Protein AF-A0A9J7X5D0-F1 (afdb_monomer_lite)

InterPro domains:
  IPR007484 Peptidase M28 [PF04389] (1-154)
  IPR045175 Peptidase M28 family [PTHR12147] (1-232)
  IPR048024 Endoplasmic reticulum metallopeptidase 1-like, M28 peptidase domain [cd03875] (1-188)

Organism: NCBI:txid630221

Structure (mmCIF, N/CA/C/O backbone):
data_AF-A0A9J7X5D0-F1
#
_entry.id   AF-A0A9J7X5D0-F1
#
loop_
_atom_site.group_PDB
_atom_site.id
_atom_site.type_symbol
_atom_site.label_atom_id
_atom_site.label_alt_id
_atom_site.label_comp_id
_atom_site.label_asym_id
_atom_site.label_entity_id
_atom_site.label_seq_id
_atom_site.pdbx_PDB_ins_code
_atom_site.Cartn_x
_atom_site.Cartn_y
_atom_site.Cartn_z
_atom_site.occupancy
_atom_site.B_iso_or_equiv
_atom_site.auth_seq_id
_atom_site.auth_comp_id
_atom_site.auth_asym_id
_atom_site.auth_atom_id
_atom_site.pdbx_PDB_model_num
ATOM 1 N N . MET A 1 1 ? -12.320 4.611 4.821 1.00 87.00 1 MET A N 1
ATOM 2 C CA . MET A 1 1 ? -11.978 4.018 6.141 1.00 87.00 1 MET A CA 1
ATOM 3 C C . MET A 1 1 ? -13.181 3.828 7.055 1.00 87.00 1 MET A C 1
ATOM 5 O O . MET A 1 1 ? -13.416 2.688 7.422 1.00 87.00 1 MET A O 1
ATOM 9 N N . LEU A 1 2 ? -13.958 4.863 7.408 1.00 93.12 2 LEU A N 1
ATOM 10 C CA . LEU A 1 2 ? -15.136 4.687 8.284 1.00 93.12 2 LEU A CA 1
ATOM 11 C C . LEU A 1 2 ? -16.174 3.709 7.711 1.00 93.12 2 LEU A C 1
ATOM 13 O O . LEU A 1 2 ? -16.632 2.825 8.424 1.00 93.12 2 LEU A O 1
ATOM 17 N N . GLU A 1 3 ? -16.468 3.804 6.415 1.00 94.44 3 GLU A N 1
ATOM 18 C CA . GLU A 1 3 ? -17.391 2.872 5.751 1.00 94.44 3 GLU A CA 1
ATOM 19 C C . GLU A 1 3 ? -16.859 1.430 5.731 1.00 94.44 3 GLU A C 1
ATOM 21 O O . GLU A 1 3 ? -17.588 0.467 5.948 1.00 94.44 3 GLU A O 1
ATOM 26 N N . VAL A 1 4 ? -15.546 1.273 5.553 1.00 95.12 4 VAL A N 1
ATOM 27 C CA . VAL A 1 4 ? -14.878 -0.035 5.594 1.00 95.12 4 VAL A CA 1
ATOM 28 C C . VAL A 1 4 ? -14.932 -0.628 7.005 1.00 95.12 4 VAL A C 1
ATOM 30 O O . VAL A 1 4 ? -15.229 -1.809 7.155 1.00 95.12 4 VAL A O 1
ATOM 33 N N . LEU A 1 5 ? -14.698 0.185 8.043 1.00 95.06 5 LEU A N 1
ATOM 34 C CA . LEU A 1 5 ? -14.877 -0.210 9.444 1.00 95.06 5 LEU A CA 1
ATOM 35 C C . LEU A 1 5 ? -16.317 -0.680 9.684 1.00 95.06 5 LEU A C 1
ATOM 37 O O . LEU A 1 5 ? -16.511 -1.761 10.233 1.00 95.06 5 LEU A O 1
ATOM 41 N N . HIS A 1 6 ? -17.306 0.110 9.257 1.00 95.75 6 HIS A N 1
ATOM 42 C CA . HIS A 1 6 ? -18.723 -0.223 9.390 1.00 95.75 6 HIS A CA 1
ATOM 43 C C . HIS A 1 6 ? -19.055 -1.555 8.703 1.00 95.75 6 HIS A C 1
ATOM 45 O O . HIS A 1 6 ? -19.627 -2.453 9.320 1.00 95.75 6 HIS A O 1
ATOM 51 N N . SER A 1 7 ? -18.614 -1.719 7.456 1.00 95.44 7 SER A N 1
ATOM 52 C CA . SER A 1 7 ? -18.811 -2.937 6.668 1.00 95.44 7 SER A CA 1
ATOM 53 C C . SER A 1 7 ? -18.175 -4.169 7.319 1.00 95.44 7 SER A C 1
ATOM 55 O O . SER A 1 7 ? -18.811 -5.218 7.393 1.00 95.44 7 SER A O 1
ATOM 57 N N . LEU A 1 8 ? -16.941 -4.060 7.827 1.00 94.06 8 LEU A N 1
ATOM 58 C CA . LEU A 1 8 ? -16.252 -5.175 8.490 1.00 94.06 8 LEU A CA 1
ATOM 59 C C . LEU A 1 8 ? -16.851 -5.511 9.860 1.00 94.06 8 LEU A C 1
ATOM 61 O O . LEU A 1 8 ? -16.919 -6.686 10.215 1.00 94.06 8 LEU A O 1
ATOM 65 N N . ALA A 1 9 ? -17.308 -4.509 10.614 1.00 93.62 9 ALA A N 1
ATOM 66 C CA . ALA A 1 9 ? -17.959 -4.709 11.907 1.00 93.62 9 ALA A CA 1
ATOM 67 C C . ALA A 1 9 ? -19.313 -5.430 11.783 1.00 93.62 9 ALA A C 1
ATOM 69 O O . ALA A 1 9 ? -19.709 -6.143 12.701 1.00 93.62 9 ALA A O 1
ATOM 70 N N . ASN A 1 10 ? -19.992 -5.280 10.641 1.00 95.06 10 ASN A N 1
ATOM 71 C CA . ASN A 1 10 ? -21.275 -5.922 10.344 1.00 95.06 10 ASN A CA 1
ATOM 72 C C . ASN A 1 10 ? -21.144 -7.270 9.614 1.00 95.06 10 ASN A C 1
ATOM 74 O O . ASN A 1 10 ? -22.145 -7.829 9.160 1.00 95.06 10 ASN A O 1
ATOM 78 N N . LEU A 1 11 ? -19.933 -7.820 9.480 1.00 92.25 11 LEU A N 1
ATOM 79 C CA . LEU A 1 11 ? -19.757 -9.147 8.895 1.00 92.25 11 LEU A CA 1
ATOM 80 C C . LEU A 1 11 ? -20.354 -10.230 9.800 1.00 92.25 11 LEU A C 1
ATOM 82 O O . LEU A 1 11 ? -20.079 -10.301 10.994 1.00 92.25 11 LEU A O 1
ATOM 86 N N . SER A 1 12 ? -21.103 -11.151 9.195 1.00 90.62 12 SER A N 1
ATOM 87 C CA . SER A 1 12 ? -21.620 -12.341 9.880 1.00 90.62 12 SER A CA 1
ATOM 88 C C . SER A 1 12 ? -20.523 -13.347 10.243 1.00 90.62 12 SER A C 1
ATOM 90 O O . SER A 1 12 ? -20.699 -14.175 11.135 1.00 90.62 12 SER A O 1
ATOM 92 N N . THR A 1 13 ? -19.401 -13.313 9.522 1.00 90.00 13 THR A N 1
ATOM 93 C CA . THR A 1 13 ? -18.282 -14.242 9.701 1.00 90.00 13 THR A CA 1
ATOM 94 C C . THR A 1 13 ? -17.235 -13.622 10.625 1.00 90.00 13 THR A C 1
ATOM 96 O O . THR A 1 13 ? -16.780 -12.512 10.342 1.00 90.00 13 THR A O 1
ATOM 99 N N . PRO A 1 14 ? -16.796 -14.322 11.687 1.00 90.06 14 PRO A N 1
ATOM 100 C CA . PRO A 1 14 ? -15.755 -13.809 12.568 1.00 90.06 14 PRO A CA 1
ATOM 101 C C . PRO A 1 14 ? -14.418 -13.691 11.827 1.00 90.06 14 PRO A C 1
ATOM 103 O O . PRO A 1 14 ? -14.021 -14.598 11.092 1.00 90.06 14 PRO A O 1
ATOM 106 N N . LEU A 1 15 ? -13.712 -12.582 12.052 1.00 92.38 15 LEU A N 1
ATOM 107 C CA . LEU A 1 15 ? -12.370 -12.367 11.514 1.00 92.38 15 LEU A CA 1
ATOM 108 C C . LEU A 1 15 ? -11.360 -13.268 12.241 1.00 92.38 15 LEU A C 1
ATOM 110 O O . LEU A 1 15 ? -11.392 -13.359 13.471 1.00 92.38 15 LEU A O 1
ATOM 114 N N . LYS A 1 16 ? -10.439 -13.908 11.506 1.00 93.56 16 LYS A N 1
ATOM 115 C CA . LYS A 1 16 ? -9.345 -14.687 12.124 1.00 93.56 16 LYS A CA 1
ATOM 116 C C . LYS A 1 16 ? -8.301 -13.782 12.786 1.00 93.56 16 LYS A C 1
ATOM 118 O O . LYS A 1 16 ? -7.684 -14.152 13.785 1.00 93.56 16 LYS A O 1
ATOM 123 N N . HIS A 1 17 ? -8.093 -12.597 12.221 1.00 93.19 17 HIS A N 1
ATOM 124 C CA . HIS A 1 17 ? -7.142 -11.599 12.692 1.00 93.19 17 HIS A CA 1
ATOM 125 C C . HIS A 1 17 ? -7.847 -10.260 12.953 1.00 93.19 17 HIS A C 1
ATOM 127 O O . HIS A 1 17 ? -8.862 -9.941 12.338 1.00 93.19 17 HIS A O 1
ATOM 133 N N . GLY A 1 18 ? -7.332 -9.488 13.905 1.00 92.69 18 GLY A N 1
ATOM 134 C CA . GLY A 1 18 ? -7.843 -8.172 14.264 1.00 92.69 18 GLY A CA 1
ATOM 135 C C . GLY A 1 18 ? -7.337 -7.067 13.337 1.00 92.69 18 GLY A C 1
ATOM 136 O O . GLY A 1 18 ? -6.264 -7.165 12.739 1.00 92.69 18 GLY A O 1
ATOM 137 N N . ILE A 1 19 ? -8.109 -5.983 13.270 1.00 94.50 19 ILE A N 1
ATOM 138 C CA . ILE A 1 19 ? -7.783 -4.766 12.520 1.00 94.50 19 ILE A CA 1
ATOM 139 C C . ILE A 1 19 ? -7.811 -3.592 13.488 1.00 94.50 19 ILE A C 1
ATOM 141 O O . ILE A 1 19 ? -8.755 -3.434 14.259 1.00 94.50 19 ILE A O 1
ATOM 145 N N . ILE A 1 20 ? -6.786 -2.75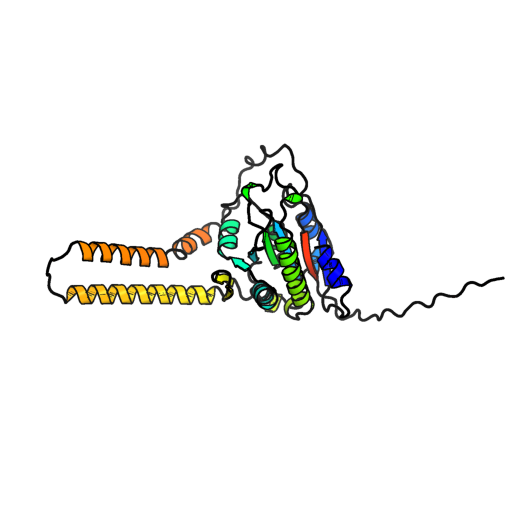6 13.421 1.00 94.62 20 ILE A N 1
ATOM 146 C CA . ILE A 1 20 ? -6.711 -1.459 14.075 1.00 94.62 20 ILE A CA 1
ATOM 147 C C . ILE A 1 20 ? -6.897 -0.416 12.976 1.00 94.62 20 ILE A C 1
ATOM 149 O O . ILE A 1 20 ? -6.075 -0.298 12.071 1.00 94.62 20 ILE A O 1
ATOM 153 N N . PHE A 1 21 ? -7.990 0.335 13.046 1.00 94.62 21 PHE A N 1
ATOM 154 C CA . PHE A 1 21 ? -8.199 1.494 12.188 1.00 94.62 21 PHE A CA 1
ATOM 155 C C . PHE A 1 21 ? -7.532 2.698 12.854 1.00 94.62 21 PHE A C 1
ATOM 157 O O . PHE A 1 21 ? -8.063 3.236 13.827 1.00 94.62 21 PHE A O 1
ATOM 164 N N . LEU A 1 22 ? -6.349 3.083 12.373 1.00 93.00 22 LEU A N 1
ATOM 165 C CA . LEU A 1 22 ? -5.589 4.200 12.918 1.00 93.00 22 LEU A CA 1
ATOM 166 C C . LEU A 1 22 ? -5.943 5.481 12.163 1.00 93.00 22 LEU A C 1
ATOM 168 O O . LEU A 1 22 ? -5.614 5.636 10.991 1.00 93.00 22 LEU A O 1
ATOM 172 N N . PHE A 1 23 ? -6.616 6.392 12.861 1.00 91.31 23 PHE A N 1
ATOM 173 C CA . PHE A 1 23 ? -6.871 7.752 12.399 1.00 91.31 23 PHE A CA 1
ATOM 174 C C . PHE A 1 23 ? -5.869 8.671 13.081 1.00 91.31 23 PHE A C 1
ATOM 176 O O . PHE A 1 23 ? -6.096 9.123 14.206 1.00 91.31 23 PHE A O 1
ATOM 183 N N . ASN A 1 24 ? -4.737 8.889 12.431 1.00 86.88 24 ASN A N 1
ATOM 184 C CA . ASN A 1 24 ? -3.679 9.734 12.944 1.00 86.88 24 ASN A CA 1
ATOM 185 C C . ASN A 1 24 ? -3.667 11.092 12.224 1.00 86.88 24 ASN A C 1
ATOM 187 O O . ASN A 1 24 ? -4.417 11.344 11.285 1.00 86.88 24 ASN A O 1
ATOM 191 N N . GLY A 1 25 ? -2.919 12.040 12.774 1.00 87.06 25 GLY A N 1
ATOM 192 C CA . GLY A 1 25 ? -2.838 13.402 12.252 1.00 87.06 25 GLY A CA 1
ATOM 193 C C . GLY A 1 25 ? -1.415 13.926 12.334 1.00 87.06 25 GLY A C 1
ATOM 194 O O . GLY A 1 25 ? -0.516 13.214 12.773 1.00 87.06 25 GLY A O 1
ATOM 195 N N . ALA A 1 26 ? -1.216 15.185 11.946 1.00 88.62 26 ALA A N 1
ATOM 196 C CA . ALA A 1 26 ? 0.114 15.799 11.910 1.00 88.62 26 ALA A CA 1
ATOM 197 C C . ALA A 1 26 ? 1.122 15.024 11.032 1.00 88.62 26 ALA A C 1
ATOM 199 O O . ALA A 1 26 ? 2.318 15.022 11.321 1.00 88.62 26 ALA A O 1
ATOM 200 N N . GLU A 1 27 ? 0.626 14.388 9.966 1.00 87.62 27 GLU A N 1
ATOM 201 C CA . GLU A 1 27 ? 1.433 13.882 8.847 1.00 87.62 27 GLU A CA 1
ATOM 202 C C . GLU A 1 27 ? 2.216 15.060 8.238 1.00 87.62 27 GLU A C 1
ATOM 204 O O . GLU A 1 27 ? 3.441 15.104 8.320 1.00 87.62 27 GLU A O 1
ATOM 209 N N . GLU A 1 28 ? 1.475 16.108 7.883 1.00 84.31 28 GLU A N 1
ATOM 210 C CA . GLU A 1 28 ? 1.922 17.407 7.365 1.00 84.31 28 GLU A CA 1
ATOM 211 C C . GLU A 1 28 ? 3.008 18.110 8.196 1.00 84.31 28 GLU A C 1
ATOM 213 O O . GLU A 1 28 ? 3.738 18.978 7.720 1.00 84.31 28 GLU A O 1
ATOM 218 N N . ASN A 1 29 ? 3.109 17.754 9.479 1.00 85.50 29 ASN A N 1
ATOM 219 C CA . ASN A 1 29 ? 4.142 18.239 10.387 1.00 85.50 29 ASN A CA 1
ATOM 220 C C . ASN A 1 29 ? 5.177 17.144 10.677 1.00 85.50 29 ASN A C 1
ATOM 222 O O . ASN A 1 29 ? 5.580 16.948 11.825 1.00 85.50 29 ASN A O 1
ATOM 226 N N . ILE A 1 30 ? 5.616 16.443 9.628 1.00 85.62 30 ILE A N 1
ATOM 227 C CA . ILE A 1 30 ? 6.649 15.402 9.663 1.00 85.62 30 ILE A CA 1
ATOM 228 C C . ILE A 1 30 ? 6.197 14.160 10.459 1.00 85.62 30 ILE A C 1
ATOM 230 O O . ILE A 1 30 ? 6.866 13.724 11.398 1.00 85.62 30 ILE A O 1
ATOM 234 N N . LEU A 1 31 ? 5.064 13.566 10.070 1.00 90.12 31 LEU A N 1
ATOM 235 C CA . LEU A 1 31 ? 4.651 12.197 10.433 1.00 90.12 31 LEU A CA 1
ATOM 236 C C . LEU A 1 31 ? 4.583 11.921 11.950 1.00 90.12 31 LEU A C 1
ATOM 238 O O . LEU A 1 31 ? 4.866 10.818 12.428 1.00 90.12 31 LEU A O 1
ATOM 242 N N . GLN A 1 32 ? 4.244 12.932 12.753 1.00 91.12 32 GLN A N 1
ATOM 243 C CA . GLN A 1 32 ? 4.446 12.870 14.207 1.00 91.12 32 GLN A CA 1
ATOM 244 C C . GLN A 1 32 ? 3.598 11.796 14.886 1.00 91.12 32 GLN A C 1
ATOM 246 O O . GLN A 1 32 ? 4.080 11.092 15.778 1.00 91.12 32 GLN A O 1
ATOM 251 N N . ALA A 1 33 ? 2.335 11.658 14.486 1.00 92.75 33 ALA A N 1
ATOM 252 C CA . ALA A 1 33 ? 1.432 10.729 15.150 1.00 92.75 33 ALA A CA 1
ATOM 253 C C . ALA A 1 33 ? 1.702 9.267 14.770 1.00 92.75 33 ALA A C 1
ATOM 255 O O . ALA A 1 33 ? 1.639 8.407 15.651 1.00 92.75 33 ALA A O 1
ATOM 256 N N . SER A 1 34 ? 2.049 8.968 13.512 1.00 93.62 34 SER A N 1
ATOM 257 C CA . SER A 1 34 ? 2.477 7.613 13.131 1.00 93.62 34 SER A CA 1
ATOM 258 C C . SER A 1 34 ? 3.783 7.250 13.832 1.00 93.62 34 SER A C 1
ATOM 260 O O . SER A 1 34 ? 3.908 6.143 14.360 1.00 93.62 34 SER A O 1
ATOM 262 N N . HIS A 1 35 ? 4.723 8.197 13.939 1.00 94.81 35 HIS A N 1
ATOM 263 C CA . HIS A 1 35 ? 5.966 7.997 14.681 1.00 94.81 35 HIS A CA 1
ATOM 264 C C . HIS A 1 35 ? 5.703 7.720 16.164 1.00 94.81 35 HIS A C 1
ATOM 266 O O . HIS A 1 35 ? 6.247 6.762 16.719 1.00 94.81 35 HIS A O 1
ATOM 272 N N . GLY A 1 36 ? 4.827 8.497 16.804 1.00 95.12 36 GLY A N 1
ATOM 273 C CA . GLY A 1 36 ? 4.395 8.260 18.182 1.00 95.12 36 GLY A CA 1
ATOM 274 C C . GLY A 1 36 ? 3.738 6.890 18.368 1.00 95.12 36 GLY A C 1
ATOM 275 O O . GLY A 1 36 ? 4.096 6.162 19.294 1.00 95.12 36 GLY A O 1
ATOM 276 N N . PHE A 1 37 ? 2.837 6.491 17.462 1.00 95.62 37 PHE A N 1
ATOM 277 C CA . PHE A 1 37 ? 2.209 5.169 17.506 1.00 95.62 37 PHE A CA 1
ATOM 278 C C . PHE A 1 37 ? 3.255 4.054 17.431 1.00 95.62 37 PHE A C 1
ATOM 280 O O . PHE A 1 37 ? 3.292 3.190 18.303 1.00 95.62 37 PHE A O 1
ATOM 287 N N . ILE A 1 38 ? 4.141 4.101 16.437 1.00 95.38 38 ILE A N 1
ATOM 288 C CA . ILE A 1 38 ? 5.121 3.040 16.192 1.00 95.38 38 ILE A CA 1
ATOM 289 C C . ILE A 1 38 ? 6.158 2.924 17.307 1.00 95.38 38 ILE A C 1
ATOM 291 O O . ILE A 1 38 ? 6.529 1.813 17.685 1.00 95.38 38 ILE A O 1
ATOM 295 N N . THR A 1 39 ? 6.615 4.050 17.851 1.00 95.12 39 THR A N 1
ATOM 296 C CA . THR A 1 39 ? 7.703 4.052 18.840 1.00 95.12 39 THR A CA 1
ATOM 297 C C . THR A 1 39 ? 7.230 3.892 20.282 1.00 95.12 39 THR A C 1
ATOM 299 O O . THR A 1 39 ? 8.005 3.421 21.112 1.00 95.12 39 THR A O 1
ATOM 302 N N . GLN A 1 40 ? 5.984 4.260 20.602 1.00 95.88 40 GLN A N 1
ATOM 303 C CA . GLN A 1 40 ? 5.522 4.345 21.996 1.00 95.88 40 GLN A CA 1
ATOM 304 C C . GLN A 1 40 ? 4.269 3.515 22.290 1.00 95.88 40 GLN A C 1
ATOM 306 O O . GLN A 1 40 ? 4.062 3.120 23.438 1.00 95.88 40 GLN A O 1
ATOM 311 N N . HIS A 1 41 ? 3.412 3.234 21.301 1.00 95.88 41 HIS A N 1
ATOM 312 C CA . HIS A 1 41 ? 2.133 2.583 21.574 1.00 95.88 41 HIS A CA 1
ATOM 313 C C . HIS A 1 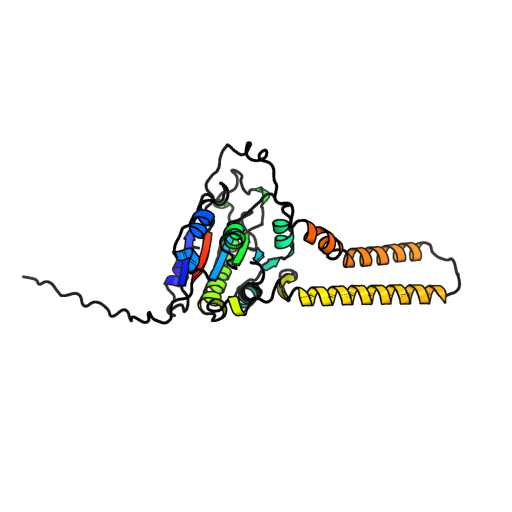41 ? 2.285 1.055 21.712 1.00 95.88 41 HIS A C 1
ATOM 315 O O . HIS A 1 41 ? 2.826 0.403 20.817 1.00 95.88 41 HIS A O 1
ATOM 321 N N . PRO A 1 42 ? 1.736 0.416 22.766 1.00 94.25 42 PRO A N 1
ATOM 322 C CA . PRO A 1 42 ? 1.927 -1.019 23.011 1.00 94.25 42 PRO A CA 1
ATOM 323 C C . PRO A 1 42 ? 1.355 -1.921 21.906 1.00 94.25 42 PRO A C 1
ATOM 325 O O . PRO A 1 42 ? 1.820 -3.046 21.716 1.00 94.25 42 PRO A O 1
ATOM 328 N N . TRP A 1 43 ? 0.354 -1.451 21.155 1.00 94.44 43 TRP A N 1
ATOM 329 C CA . TRP A 1 43 ? -0.189 -2.209 20.020 1.00 94.44 43 TRP A CA 1
ATOM 330 C C . TRP A 1 43 ? 0.741 -2.262 18.809 1.00 94.44 43 TRP A C 1
ATOM 332 O O . TRP A 1 43 ? 0.600 -3.191 18.018 1.00 94.44 43 TRP A O 1
ATOM 342 N N . ALA A 1 44 ? 1.712 -1.350 18.675 1.00 92.19 44 ALA A N 1
ATOM 343 C CA . ALA A 1 44 ? 2.635 -1.346 17.539 1.00 92.19 44 ALA A CA 1
ATOM 344 C C . ALA A 1 44 ? 3.408 -2.671 17.413 1.00 92.19 44 ALA A C 1
ATOM 346 O O . ALA A 1 44 ? 3.571 -3.200 16.319 1.00 92.19 44 ALA A O 1
ATOM 347 N N . GLN A 1 45 ? 3.772 -3.286 18.544 1.00 89.44 45 GLN A N 1
ATOM 348 C CA . GLN A 1 45 ? 4.488 -4.571 18.596 1.00 89.44 45 GLN A CA 1
ATOM 349 C C . GLN A 1 45 ? 3.672 -5.764 18.067 1.00 89.44 45 GLN A C 1
ATOM 351 O O . GLN A 1 45 ? 4.200 -6.838 17.760 1.00 89.44 45 GLN A O 1
ATOM 356 N N . GLN A 1 46 ? 2.355 -5.600 17.987 1.00 90.62 46 GLN A N 1
ATOM 357 C CA . GLN A 1 46 ? 1.427 -6.657 17.606 1.00 90.62 46 GLN A CA 1
ATOM 358 C C . GLN A 1 46 ? 1.040 -6.581 16.130 1.00 90.62 46 GLN A C 1
ATOM 360 O O . GLN A 1 46 ? 0.385 -7.486 15.617 1.00 90.62 46 GLN A O 1
ATOM 365 N N . VAL A 1 47 ? 1.438 -5.512 15.451 1.00 90.94 47 VAL A N 1
ATOM 366 C CA . VAL A 1 47 ? 1.174 -5.317 14.035 1.00 90.94 47 VAL A CA 1
ATOM 367 C C . VAL A 1 47 ? 2.027 -6.283 13.216 1.00 90.94 47 VAL A C 1
ATOM 369 O O . VAL A 1 47 ? 3.196 -6.526 13.527 1.00 90.94 47 VAL A O 1
ATOM 372 N N . ARG A 1 48 ? 1.433 -6.858 12.170 1.00 88.94 48 ARG A N 1
ATOM 373 C CA . ARG A 1 48 ? 2.119 -7.749 11.219 1.00 88.94 48 ARG A CA 1
ATOM 374 C C . ARG A 1 48 ? 2.095 -7.252 9.785 1.00 88.94 48 ARG A C 1
ATOM 376 O O . ARG A 1 48 ? 3.001 -7.596 9.033 1.00 88.94 48 ARG A O 1
ATOM 383 N N . ALA A 1 49 ? 1.107 -6.439 9.431 1.00 91.62 49 ALA A N 1
ATOM 384 C CA . ALA A 1 49 ? 1.064 -5.722 8.169 1.00 91.62 49 ALA A CA 1
ATOM 385 C C . ALA A 1 49 ? 0.250 -4.431 8.311 1.00 91.62 49 ALA A C 1
ATOM 387 O O . ALA A 1 49 ? -0.559 -4.312 9.236 1.00 91.62 49 ALA A O 1
ATOM 388 N N . PHE A 1 50 ? 0.429 -3.488 7.390 1.00 92.38 50 PHE A N 1
ATOM 389 C CA . PHE A 1 50 ? -0.404 -2.288 7.313 1.00 92.38 50 PHE A CA 1
ATOM 390 C C . PHE A 1 50 ? -0.794 -1.943 5.870 1.00 92.38 50 PHE A C 1
ATOM 392 O O . PHE A 1 50 ? -0.114 -2.308 4.913 1.00 92.38 50 PHE A O 1
ATOM 399 N N . VAL A 1 51 ? -1.908 -1.237 5.727 1.00 93.75 51 VAL A N 1
ATOM 400 C CA . VAL A 1 51 ? -2.357 -0.615 4.481 1.00 93.75 51 VAL A CA 1
ATOM 401 C C . VAL A 1 51 ? -2.479 0.876 4.764 1.00 93.75 51 VAL A C 1
ATOM 403 O O . VAL A 1 51 ? -3.330 1.271 5.565 1.00 93.75 51 VAL A O 1
ATOM 406 N N . ASN A 1 52 ? -1.604 1.675 4.160 1.00 93.69 52 ASN A N 1
ATOM 407 C CA . ASN A 1 52 ? -1.628 3.128 4.262 1.00 93.69 52 ASN A CA 1
ATOM 408 C C . ASN A 1 52 ? -2.432 3.719 3.101 1.00 93.69 52 ASN A C 1
ATOM 410 O O . ASN A 1 52 ? -2.392 3.197 1.984 1.00 93.69 52 ASN A O 1
ATOM 414 N N . LEU A 1 53 ? -3.209 4.757 3.400 1.00 92.81 53 LEU A N 1
ATOM 415 C CA . LEU A 1 53 ? -4.086 5.420 2.447 1.00 92.81 53 LEU A CA 1
ATOM 416 C C . LEU A 1 53 ? -3.712 6.895 2.378 1.00 92.81 53 LEU A C 1
ATOM 418 O O . LEU A 1 53 ? -3.864 7.617 3.361 1.00 92.81 53 LEU A O 1
ATOM 422 N N . GLU A 1 54 ? -3.290 7.315 1.196 1.00 89.38 54 GLU A N 1
ATOM 423 C CA . GLU A 1 54 ? -2.823 8.659 0.894 1.00 89.38 54 GLU A CA 1
ATOM 424 C C . GLU A 1 54 ? -3.594 9.265 -0.275 1.00 89.38 54 GLU A C 1
ATOM 426 O O . GLU A 1 54 ? -4.335 8.600 -1.010 1.00 89.38 54 GLU A O 1
ATOM 431 N N . ALA A 1 55 ? -3.416 10.565 -0.464 1.00 88.44 55 ALA A N 1
ATOM 432 C CA . ALA A 1 55 ? -3.964 11.269 -1.607 1.00 88.44 55 ALA A CA 1
ATOM 433 C C . ALA A 1 55 ? -3.043 12.426 -1.990 1.00 88.44 55 ALA A C 1
ATOM 435 O O . ALA A 1 55 ? -3.026 13.454 -1.331 1.00 88.44 55 ALA A O 1
ATOM 436 N N . ALA A 1 56 ? -2.334 12.280 -3.107 1.00 86.25 56 ALA A N 1
ATOM 437 C CA . ALA A 1 56 ? -1.579 13.353 -3.753 1.00 86.25 56 ALA A CA 1
ATOM 438 C C . ALA A 1 56 ? -2.400 14.004 -4.887 1.00 86.25 56 ALA A C 1
ATOM 440 O O . ALA A 1 56 ? -1.854 14.484 -5.880 1.00 86.25 56 ALA A O 1
ATOM 441 N N . GLY A 1 57 ? -3.729 13.950 -4.781 1.00 86.56 57 GLY A N 1
ATOM 442 C CA . GLY A 1 57 ? -4.699 14.362 -5.791 1.00 86.56 57 GLY A CA 1
ATOM 443 C C . GLY A 1 57 ? -6.129 14.100 -5.316 1.00 86.56 57 GLY A C 1
ATOM 444 O O . GLY A 1 57 ? -6.341 13.557 -4.236 1.00 86.56 57 GLY A O 1
ATOM 445 N N . VAL A 1 58 ? -7.124 14.471 -6.122 1.00 86.44 58 VAL A N 1
ATOM 446 C CA . VAL A 1 58 ? -8.547 14.436 -5.713 1.00 86.44 58 VAL A CA 1
ATOM 447 C C . VAL A 1 58 ? -9.329 13.228 -6.228 1.00 86.44 58 VAL A C 1
ATOM 449 O O . VAL A 1 58 ? -10.533 13.114 -5.991 1.00 86.44 58 VAL A O 1
ATOM 452 N N . GLY A 1 59 ? -8.671 12.308 -6.933 1.00 87.06 59 GLY A N 1
ATOM 453 C CA . GLY A 1 59 ? -9.327 11.087 -7.382 1.00 87.06 59 GLY A CA 1
ATOM 454 C C . GLY A 1 59 ? -8.530 10.267 -8.386 1.00 87.06 59 GLY A C 1
ATOM 455 O O . GLY A 1 59 ? -7.309 10.102 -8.277 1.00 87.06 59 GLY A O 1
ATOM 456 N N . GLY A 1 60 ? -9.264 9.728 -9.353 1.00 88.31 60 GLY A N 1
ATOM 457 C CA . GLY A 1 60 ? -8.798 8.729 -10.300 1.00 88.31 60 GLY A CA 1
ATOM 458 C C . GLY A 1 60 ? -8.776 7.330 -9.709 1.00 88.31 60 GLY A C 1
ATOM 459 O O . GLY A 1 60 ? -9.517 7.013 -8.775 1.00 88.31 60 GLY A O 1
ATOM 460 N N . LYS A 1 61 ? -7.933 6.479 -10.292 1.00 89.94 61 LYS A N 1
ATOM 461 C CA . LYS A 1 61 ? -7.640 5.148 -9.760 1.00 89.94 61 LYS A CA 1
ATOM 462 C C . LYS A 1 61 ? -6.569 5.292 -8.687 1.00 89.94 61 LYS A C 1
ATOM 464 O O . LYS A 1 61 ? -5.488 5.807 -8.969 1.00 89.94 61 LYS A O 1
ATOM 469 N N . GLU A 1 62 ? -6.859 4.817 -7.488 1.00 90.06 62 GLU A N 1
ATOM 470 C CA . GLU A 1 62 ? -5.876 4.677 -6.428 1.00 90.06 62 GLU A CA 1
ATOM 471 C C . GLU A 1 62 ? -4.788 3.693 -6.865 1.00 90.06 62 GLU A C 1
ATOM 473 O O . GLU A 1 62 ? -5.070 2.560 -7.264 1.00 90.06 62 GLU A O 1
ATOM 478 N N . VAL A 1 63 ? -3.541 4.151 -6.855 1.00 89.88 63 VAL A N 1
ATOM 479 C CA . VAL A 1 63 ? -2.390 3.363 -7.290 1.00 89.88 63 VAL A CA 1
ATOM 480 C C . VAL A 1 63 ? -1.675 2.803 -6.076 1.00 89.88 63 VAL A C 1
ATOM 482 O O . VAL A 1 63 ? -1.347 3.544 -5.155 1.00 89.88 63 VAL A O 1
ATOM 485 N N . VAL A 1 64 ? -1.385 1.503 -6.084 1.00 89.50 64 VAL A N 1
ATOM 486 C CA . VAL A 1 64 ? -0.353 0.947 -5.204 1.00 89.50 64 VAL A CA 1
ATOM 487 C C . VAL A 1 64 ? 1.000 1.395 -5.735 1.00 89.50 64 VAL A C 1
ATOM 489 O O . VAL A 1 64 ? 1.418 0.972 -6.819 1.00 89.50 64 VAL A O 1
ATOM 492 N N . PHE A 1 65 ? 1.671 2.256 -4.978 1.00 81.88 65 PHE A N 1
ATOM 493 C CA . PHE A 1 65 ? 2.935 2.862 -5.390 1.00 81.88 65 PHE A CA 1
ATOM 494 C C . PHE A 1 65 ? 4.085 2.546 -4.439 1.00 81.88 65 PHE A C 1
ATOM 496 O O . PHE A 1 65 ? 5.225 2.681 -4.848 1.00 81.88 65 PHE A O 1
ATOM 503 N N . GLN A 1 66 ? 3.847 2.067 -3.217 1.00 80.38 66 GLN A N 1
ATOM 504 C CA . GLN A 1 66 ? 4.916 1.526 -2.375 1.00 80.38 66 GLN A CA 1
ATOM 505 C C . GLN A 1 66 ? 4.498 0.217 -1.723 1.00 80.38 66 GLN A C 1
ATOM 507 O O . GLN A 1 66 ? 3.346 0.007 -1.344 1.00 80.38 66 GLN A O 1
ATOM 512 N N . THR A 1 67 ? 5.468 -0.682 -1.594 1.00 81.69 67 THR A N 1
ATOM 513 C CA . THR A 1 67 ? 5.310 -1.962 -0.908 1.00 81.69 67 THR A CA 1
ATOM 514 C C . THR A 1 67 ? 6.487 -2.169 0.034 1.00 81.69 67 THR A C 1
ATOM 516 O O . THR A 1 67 ? 7.620 -1.777 -0.264 1.00 81.69 67 THR A O 1
ATOM 519 N N . GLY A 1 68 ? 6.208 -2.690 1.231 1.00 69.69 68 GLY A N 1
ATOM 520 C CA . GLY A 1 68 ? 7.221 -2.887 2.265 1.00 69.69 68 GLY A CA 1
ATOM 521 C C . GLY A 1 68 ? 8.335 -3.811 1.762 1.00 69.69 68 GLY A C 1
ATOM 522 O O . GLY A 1 68 ? 8.038 -4.791 1.070 1.00 69.69 68 GLY A O 1
ATOM 523 N N . PRO A 1 69 ? 9.609 -3.535 2.094 1.00 63.66 69 PRO A N 1
ATOM 524 C CA . PRO A 1 69 ? 10.724 -4.333 1.607 1.00 63.66 69 PRO A CA 1
ATOM 525 C C . PRO A 1 69 ? 10.548 -5.802 2.004 1.00 63.66 69 PRO A C 1
ATOM 527 O O . PRO A 1 69 ? 10.037 -6.120 3.080 1.00 63.66 69 PRO A O 1
ATOM 530 N N . GLU A 1 70 ? 10.968 -6.698 1.111 1.00 67.31 70 GLU A N 1
ATOM 531 C CA . GLU A 1 70 ? 11.013 -8.148 1.330 1.00 67.31 70 GLU A CA 1
ATOM 532 C C . GLU A 1 70 ? 9.673 -8.853 1.583 1.00 67.31 70 GLU A C 1
ATOM 534 O O . GLU A 1 70 ? 9.689 -9.985 2.050 1.00 67.31 70 GLU A O 1
ATOM 539 N N . ASN A 1 71 ? 8.516 -8.257 1.282 1.00 72.25 71 ASN A N 1
ATOM 540 C CA . ASN A 1 71 ? 7.214 -8.882 1.559 1.00 72.25 71 ASN A CA 1
ATOM 541 C C . ASN A 1 71 ? 6.375 -9.078 0.285 1.00 72.25 71 ASN A C 1
ATOM 543 O O . ASN A 1 71 ? 5.345 -8.429 0.095 1.00 72.25 71 ASN A O 1
ATOM 547 N N . PRO A 1 72 ? 6.790 -10.010 -0.596 1.00 74.81 72 PRO A N 1
ATOM 548 C CA . PRO A 1 72 ? 6.140 -10.252 -1.882 1.00 74.81 72 PRO A CA 1
ATOM 549 C C . PRO A 1 72 ? 4.695 -10.734 -1.744 1.00 74.81 72 PRO A C 1
ATOM 551 O O . PRO A 1 72 ? 3.874 -10.521 -2.637 1.00 74.81 72 PRO A O 1
ATOM 554 N N . TRP A 1 73 ? 4.381 -11.371 -0.616 1.00 83.38 73 TRP A N 1
ATOM 555 C CA . TRP A 1 73 ? 3.062 -11.911 -0.327 1.00 83.38 73 TRP A CA 1
ATOM 556 C C . TRP A 1 73 ? 1.987 -10.821 -0.224 1.00 83.38 73 TRP A C 1
ATOM 558 O O . TRP A 1 73 ? 0.864 -11.068 -0.646 1.00 83.38 73 TRP A O 1
ATOM 568 N N . LEU A 1 74 ? 2.317 -9.608 0.248 1.00 87.00 74 LEU A N 1
ATOM 569 C CA . LEU A 1 74 ? 1.354 -8.500 0.326 1.00 87.00 74 LEU A CA 1
ATOM 570 C C . LEU A 1 74 ? 0.934 -8.019 -1.061 1.00 87.00 74 LEU A C 1
ATOM 572 O O . LEU A 1 74 ? -0.249 -7.817 -1.317 1.00 87.00 74 LEU A O 1
ATOM 576 N N . VAL A 1 75 ? 1.892 -7.902 -1.981 1.00 86.75 75 VAL A N 1
ATOM 577 C CA . VAL A 1 75 ? 1.606 -7.537 -3.376 1.00 86.75 75 VAL A CA 1
ATOM 578 C C . VAL A 1 75 ? 0.729 -8.599 -4.026 1.00 86.75 75 VAL A C 1
ATOM 580 O O . VAL A 1 75 ? -0.255 -8.280 -4.685 1.00 86.75 75 VAL A O 1
ATOM 583 N N . GLN A 1 76 ? 1.039 -9.875 -3.798 1.00 87.25 76 GLN A N 1
ATOM 584 C CA . GLN A 1 76 ? 0.227 -10.981 -4.306 1.00 87.25 76 GLN A CA 1
ATOM 585 C C . GLN A 1 76 ? -1.167 -11.013 -3.673 1.00 87.25 76 GLN A C 1
ATOM 587 O O . GLN A 1 76 ? -2.142 -11.283 -4.366 1.00 87.25 76 GLN A O 1
ATOM 592 N N . ALA A 1 77 ? -1.287 -10.731 -2.376 1.00 89.75 77 ALA A N 1
ATOM 593 C CA . ALA A 1 77 ? -2.569 -10.607 -1.694 1.00 89.75 77 ALA A CA 1
ATOM 594 C C . ALA A 1 77 ? -3.407 -9.476 -2.304 1.00 89.75 77 ALA A C 1
ATOM 596 O O . ALA A 1 77 ? -4.575 -9.693 -2.610 1.00 89.75 77 ALA A O 1
ATOM 597 N N . TYR A 1 78 ? -2.801 -8.317 -2.574 1.00 91.69 78 TYR A N 1
ATOM 598 C CA . TYR A 1 78 ? -3.472 -7.214 -3.260 1.00 91.69 78 TYR A CA 1
ATOM 599 C C . TYR A 1 78 ? -3.933 -7.607 -4.665 1.00 91.69 78 TYR A C 1
ATOM 601 O O . TYR A 1 78 ? -5.109 -7.465 -4.975 1.00 91.69 78 TYR A O 1
ATOM 609 N N . VAL A 1 79 ? -3.049 -8.173 -5.492 1.00 90.31 79 VAL A N 1
ATOM 610 C CA . VAL A 1 79 ? -3.391 -8.595 -6.862 1.00 90.31 79 VAL A CA 1
ATOM 611 C C . VAL A 1 79 ? -4.501 -9.651 -6.878 1.00 90.31 79 VAL A C 1
ATOM 613 O O . VAL A 1 79 ? -5.335 -9.640 -7.777 1.00 90.31 79 VAL A O 1
ATOM 616 N N . ARG A 1 80 ? -4.536 -10.554 -5.888 1.00 91.25 80 ARG A N 1
ATOM 617 C CA . ARG A 1 80 ? -5.574 -11.591 -5.768 1.00 91.25 80 ARG A CA 1
ATOM 618 C C . ARG A 1 80 ? -6.909 -11.057 -5.246 1.00 91.25 80 ARG A C 1
ATOM 620 O O . ARG A 1 80 ? -7.945 -11.605 -5.607 1.00 91.25 80 ARG A O 1
ATOM 627 N N . ALA A 1 81 ? -6.886 -10.067 -4.355 1.00 94.94 81 ALA A N 1
ATOM 628 C CA . ALA A 1 81 ? -8.063 -9.650 -3.596 1.00 94.94 81 ALA A CA 1
ATOM 629 C C . ALA A 1 81 ? -8.701 -8.347 -4.085 1.00 94.94 81 ALA A C 1
ATOM 631 O O . ALA A 1 81 ? -9.905 -8.168 -3.907 1.00 94.94 81 ALA A O 1
ATOM 632 N N . ALA A 1 82 ? -7.929 -7.424 -4.658 1.00 94.69 82 ALA A N 1
ATOM 633 C CA . ALA A 1 82 ? -8.459 -6.156 -5.140 1.00 94.69 82 ALA A CA 1
ATOM 634 C C . ALA A 1 82 ? -9.489 -6.404 -6.254 1.00 94.69 82 ALA A C 1
ATOM 636 O O . ALA A 1 82 ? -9.230 -7.135 -7.207 1.00 94.69 82 ALA A O 1
ATOM 637 N N . VAL A 1 83 ? -10.659 -5.777 -6.129 1.00 95.12 83 VAL A N 1
ATOM 638 C CA . VAL A 1 83 ? -11.747 -5.837 -7.121 1.00 95.12 83 VAL A CA 1
ATOM 639 C C . VAL A 1 83 ? -11.319 -5.152 -8.420 1.00 95.12 83 VAL A C 1
ATOM 641 O O . VAL A 1 83 ? -11.665 -5.573 -9.524 1.00 95.12 83 VAL A O 1
ATOM 644 N N . HIS A 1 84 ? -10.522 -4.099 -8.285 1.00 93.44 84 HIS A N 1
ATOM 645 C CA . HIS A 1 84 ? -10.023 -3.285 -9.367 1.00 93.44 84 HIS A CA 1
ATOM 646 C C . HIS A 1 84 ? -8.530 -2.970 -9.180 1.00 93.44 84 HIS A C 1
ATOM 648 O O . HIS A 1 84 ? -8.175 -1.831 -8.862 1.00 93.44 84 HIS A O 1
ATOM 654 N N . PRO A 1 85 ? -7.637 -3.956 -9.349 1.00 90.56 85 PRO A N 1
ATOM 655 C CA . PRO A 1 85 ? -6.222 -3.785 -9.047 1.00 90.56 85 PRO A CA 1
ATOM 656 C C . PRO A 1 85 ? -5.594 -2.696 -9.929 1.00 90.56 85 PRO A C 1
ATOM 658 O O . PRO A 1 85 ? -5.833 -2.651 -11.135 1.00 90.56 85 PRO A O 1
ATOM 661 N N . PHE A 1 86 ? -4.792 -1.817 -9.326 1.00 89.56 86 PHE A N 1
ATOM 662 C CA . PHE A 1 86 ? -3.996 -0.821 -10.040 1.00 89.56 86 PHE A CA 1
ATOM 663 C C . PHE A 1 86 ? -2.699 -0.544 -9.273 1.00 89.56 86 PHE A C 1
ATOM 665 O O . PHE A 1 86 ? -2.720 -0.119 -8.119 1.00 89.56 86 PHE A O 1
ATOM 672 N N . ALA A 1 87 ? -1.555 -0.832 -9.891 1.00 86.31 87 ALA A N 1
ATOM 673 C CA . ALA A 1 87 ? -0.256 -0.764 -9.227 1.00 86.31 87 ALA A CA 1
ATOM 674 C C . ALA A 1 87 ? 0.844 -0.327 -10.199 1.00 86.31 87 ALA A C 1
ATOM 676 O O . ALA A 1 87 ? 0.819 -0.691 -11.375 1.00 86.31 87 ALA A O 1
ATOM 677 N N . SER A 1 88 ? 1.828 0.428 -9.712 1.00 82.44 88 SER A N 1
ATOM 678 C CA . SER A 1 88 ? 2.934 0.919 -10.538 1.00 82.44 88 SER A CA 1
ATOM 679 C C . SER A 1 88 ? 4.251 0.959 -9.768 1.00 82.44 88 SER A C 1
ATOM 681 O O . SER A 1 88 ? 4.419 1.765 -8.853 1.00 82.44 88 SER A O 1
ATOM 683 N N . VAL A 1 89 ? 5.224 0.141 -10.190 1.00 74.56 89 VAL A N 1
ATOM 684 C CA . VAL A 1 89 ? 6.599 0.178 -9.659 1.00 74.56 89 VAL A CA 1
ATOM 685 C C . VAL A 1 89 ? 7.301 1.510 -9.934 1.00 74.56 89 VAL A C 1
ATOM 687 O O . VAL A 1 89 ? 8.143 1.922 -9.146 1.00 74.56 89 VAL A O 1
ATOM 690 N N . VAL A 1 90 ? 6.916 2.235 -10.991 1.00 71.31 90 VAL A N 1
ATOM 691 C CA . VAL A 1 90 ? 7.496 3.553 -11.304 1.00 71.31 90 VAL A CA 1
ATOM 692 C C . VAL A 1 90 ? 7.216 4.547 -10.177 1.00 71.31 90 VAL A C 1
ATOM 694 O O . VAL A 1 90 ? 8.095 5.318 -9.804 1.00 71.31 90 VAL A O 1
ATOM 697 N N . GLY A 1 91 ? 6.017 4.498 -9.584 1.00 67.69 91 GLY A N 1
ATOM 698 C CA . GLY A 1 91 ? 5.697 5.312 -8.410 1.00 67.69 91 GLY A CA 1
ATOM 699 C C . GLY A 1 91 ? 6.612 4.983 -7.228 1.00 67.69 91 GLY A C 1
ATOM 700 O O . GLY A 1 91 ? 7.117 5.891 -6.570 1.00 67.69 91 GLY A O 1
ATOM 701 N N . GLN A 1 92 ? 6.910 3.696 -7.028 1.00 69.62 92 GLN A N 1
ATOM 702 C CA . GLN A 1 92 ? 7.820 3.243 -5.977 1.00 69.62 92 GLN A CA 1
ATOM 703 C C . GLN A 1 92 ? 9.226 3.796 -6.174 1.00 69.62 92 GLN A C 1
ATOM 705 O O . GLN A 1 92 ? 9.816 4.315 -5.230 1.00 69.62 92 GLN A O 1
ATOM 710 N N . GLU A 1 93 ? 9.749 3.689 -7.393 1.00 69.62 93 GLU A N 1
ATOM 711 C CA . GLU A 1 93 ? 11.092 4.149 -7.744 1.00 69.62 93 GLU A CA 1
ATOM 712 C C . GLU A 1 93 ? 11.231 5.663 -7.571 1.00 69.62 93 GLU A C 1
ATOM 714 O O . GLU A 1 93 ? 12.202 6.115 -6.972 1.00 69.62 93 GLU A O 1
ATOM 719 N N . VAL A 1 94 ? 10.244 6.444 -8.019 1.00 71.62 94 VAL A N 1
ATOM 720 C CA . VAL A 1 94 ? 10.268 7.912 -7.923 1.00 71.62 94 VAL A CA 1
ATOM 721 C C . VAL A 1 94 ? 10.174 8.403 -6.471 1.00 71.62 94 VAL A C 1
ATOM 723 O O . VAL A 1 94 ? 10.872 9.344 -6.092 1.00 71.62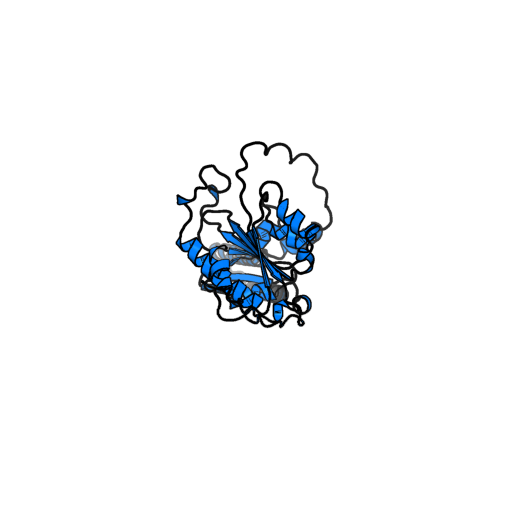 94 VAL A O 1
ATOM 726 N N . PHE A 1 95 ? 9.344 7.769 -5.636 1.00 68.94 95 PHE A N 1
ATOM 727 C CA . PHE A 1 95 ? 9.277 8.107 -4.210 1.00 68.94 95 PHE A CA 1
ATOM 728 C C . PHE A 1 95 ? 10.548 7.678 -3.468 1.00 68.94 95 PHE A C 1
ATOM 730 O O . PHE A 1 95 ? 11.089 8.433 -2.664 1.00 68.94 95 PHE A O 1
ATOM 737 N N . GLN A 1 96 ? 11.068 6.478 -3.746 1.00 70.00 96 GLN A N 1
ATOM 738 C CA . GLN A 1 96 ? 12.287 5.983 -3.098 1.00 70.00 96 GLN A CA 1
ATOM 739 C C . GLN A 1 96 ? 13.554 6.708 -3.565 1.00 70.00 96 GLN A C 1
ATOM 741 O O . GLN A 1 96 ? 14.525 6.757 -2.813 1.00 70.00 96 GLN A O 1
ATOM 746 N N . SER A 1 97 ? 13.559 7.302 -4.761 1.00 69.19 97 SER A N 1
ATOM 747 C CA . SER A 1 97 ? 14.697 8.083 -5.249 1.00 69.19 97 SER A CA 1
ATOM 748 C C . SER A 1 97 ? 14.853 9.436 -4.549 1.00 69.19 97 SER A C 1
ATOM 750 O O . SER A 1 97 ? 15.852 10.113 -4.781 1.00 69.19 97 SER A O 1
ATOM 752 N N . GLY A 1 98 ? 13.872 9.865 -3.742 1.00 64.44 98 GLY A N 1
ATOM 753 C CA . GLY A 1 98 ? 13.886 11.161 -3.053 1.00 64.44 98 GLY A CA 1
ATOM 754 C C . GLY A 1 98 ? 13.777 12.365 -3.992 1.00 64.44 98 GLY A C 1
ATOM 755 O O . GLY A 1 98 ? 14.089 13.487 -3.602 1.00 64.44 98 GLY A O 1
ATOM 756 N N . VAL A 1 99 ? 13.365 12.141 -5.246 1.00 68.75 99 VAL A N 1
ATOM 757 C CA . VAL A 1 99 ? 13.197 13.213 -6.243 1.00 68.75 99 VAL A CA 1
ATOM 758 C C . VAL A 1 99 ? 11.938 14.025 -5.948 1.00 68.75 99 VAL A C 1
ATOM 760 O O . VAL A 1 99 ? 11.913 15.231 -6.185 1.00 68.75 99 VAL A O 1
ATOM 763 N N . ILE A 1 100 ? 10.906 13.374 -5.406 1.00 65.81 100 ILE A N 1
ATOM 764 C CA . ILE A 1 100 ? 9.724 14.052 -4.884 1.00 65.81 100 ILE A CA 1
ATOM 765 C C . ILE A 1 100 ? 9.978 14.360 -3.401 1.00 65.81 100 ILE A C 1
ATOM 767 O O . ILE A 1 100 ? 10.227 13.427 -2.637 1.00 65.81 100 ILE A O 1
ATOM 771 N N . PRO A 1 101 ? 9.901 15.633 -2.967 1.00 64.06 101 PRO A N 1
ATOM 772 C CA . PRO A 1 101 ? 10.025 16.019 -1.563 1.00 64.06 101 PRO A CA 1
ATOM 773 C C . PRO A 1 101 ? 8.707 15.748 -0.817 1.00 64.06 101 PRO A C 1
ATOM 775 O O . PRO A 1 101 ? 8.105 16.654 -0.251 1.00 64.06 101 PRO A O 1
ATOM 778 N N . SER A 1 102 ? 8.229 14.510 -0.885 1.00 70.62 102 SER A N 1
ATOM 779 C CA . SER A 1 102 ? 7.016 14.035 -0.228 1.00 70.62 102 SER A CA 1
ATOM 780 C C . SER A 1 102 ? 7.335 12.733 0.484 1.00 70.62 102 SER A C 1
ATOM 782 O O . SER A 1 102 ? 8.207 11.965 0.072 1.00 70.62 102 SER A O 1
ATOM 784 N N . ASP A 1 103 ? 6.647 12.530 1.589 1.00 78.88 103 ASP A N 1
ATOM 785 C CA . ASP A 1 103 ? 6.814 11.411 2.486 1.00 78.88 103 ASP A CA 1
ATOM 786 C C . ASP A 1 103 ? 5.423 11.014 2.964 1.00 78.88 103 ASP A C 1
ATOM 788 O O . ASP A 1 103 ? 4.484 11.795 2.839 1.00 78.88 103 ASP A O 1
ATOM 792 N N . THR A 1 104 ? 5.283 9.795 3.457 1.00 86.44 104 THR A N 1
ATOM 793 C CA . THR A 1 104 ? 3.997 9.285 3.931 1.00 86.44 104 THR A CA 1
ATOM 794 C C . THR A 1 104 ? 4.234 8.498 5.203 1.00 86.44 104 THR A C 1
ATOM 796 O O . THR A 1 104 ? 5.358 8.067 5.507 1.00 86.44 104 THR A O 1
ATOM 799 N N . ASP A 1 105 ? 3.166 8.231 5.948 1.00 88.75 105 ASP A N 1
ATOM 800 C CA . ASP A 1 105 ? 3.259 7.401 7.146 1.00 88.75 105 ASP A CA 1
ATOM 801 C C . ASP A 1 105 ? 3.904 6.039 6.876 1.00 88.75 105 ASP A C 1
ATOM 803 O O . ASP A 1 105 ? 4.557 5.481 7.765 1.00 88.75 105 ASP A O 1
ATOM 807 N N . PHE A 1 106 ? 3.789 5.523 5.646 1.00 89.56 106 PHE A N 1
ATOM 808 C CA . PHE A 1 106 ? 4.442 4.298 5.201 1.00 89.56 106 PHE A CA 1
ATOM 809 C C . PHE A 1 106 ? 5.927 4.258 5.571 1.00 89.56 106 PHE A C 1
ATOM 811 O O . PHE A 1 106 ? 6.416 3.213 6.020 1.00 89.56 106 PHE A O 1
ATOM 818 N N . ARG A 1 107 ? 6.650 5.382 5.458 1.00 88.56 107 ARG A N 1
ATOM 819 C CA . ARG A 1 107 ? 8.061 5.438 5.850 1.00 88.56 107 ARG A CA 1
ATOM 820 C C . ARG A 1 107 ? 8.248 5.133 7.328 1.00 88.56 107 ARG A C 1
ATOM 822 O O . ARG A 1 107 ? 9.172 4.400 7.672 1.00 88.56 107 ARG A O 1
ATOM 829 N N . ILE A 1 108 ? 7.393 5.647 8.207 1.00 92.38 108 ILE A N 1
ATOM 830 C CA . ILE A 1 108 ? 7.513 5.394 9.644 1.00 92.38 108 ILE A CA 1
ATOM 831 C C . ILE A 1 108 ? 7.330 3.907 9.951 1.00 92.38 108 ILE A C 1
ATOM 833 O O . ILE A 1 108 ? 8.154 3.309 10.654 1.00 92.38 108 ILE A O 1
ATOM 837 N N . TYR A 1 109 ? 6.294 3.285 9.388 1.00 91.06 109 TYR A N 1
ATOM 838 C CA . TYR A 1 109 ? 6.060 1.851 9.560 1.00 91.06 109 TYR A CA 1
ATOM 839 C C . TYR A 1 109 ? 7.218 1.007 9.009 1.00 91.06 109 TYR A C 1
ATOM 841 O O . TYR A 1 109 ? 7.638 0.043 9.657 1.00 91.06 109 TYR A O 1
ATOM 849 N N . ARG A 1 110 ? 7.774 1.385 7.851 1.00 88.69 110 ARG A N 1
ATOM 850 C CA . ARG A 1 110 ? 8.904 0.700 7.212 1.00 88.69 110 ARG A CA 1
ATOM 851 C C . ARG A 1 110 ? 10.209 0.869 7.989 1.00 88.69 110 ARG A C 1
ATOM 853 O O . ARG A 1 110 ? 10.884 -0.118 8.276 1.00 88.69 110 ARG A O 1
ATOM 860 N N . ASP A 1 111 ? 10.583 2.102 8.311 1.00 88.81 111 ASP A N 1
ATOM 861 C CA . ASP A 1 111 ? 11.929 2.440 8.779 1.00 88.81 111 ASP A CA 1
ATOM 862 C C . ASP A 1 111 ? 12.072 2.261 10.290 1.00 88.81 111 ASP A C 1
ATOM 864 O O . ASP A 1 111 ? 13.097 1.737 10.733 1.00 88.81 111 ASP A O 1
ATOM 868 N N . PHE A 1 112 ? 11.042 2.610 11.064 1.00 90.56 112 PHE A N 1
ATOM 869 C CA . PHE A 1 112 ? 11.048 2.506 12.527 1.00 90.56 112 PHE A CA 1
ATOM 870 C C . PHE A 1 112 ? 10.334 1.244 13.009 1.00 90.56 112 PHE A C 1
ATOM 872 O O . PHE A 1 112 ? 10.825 0.571 13.911 1.00 90.56 112 PHE A O 1
ATOM 879 N N . GLY A 1 113 ? 9.202 0.894 12.389 1.00 88.12 113 GLY A N 1
ATOM 880 C CA . GLY A 1 113 ? 8.428 -0.291 12.768 1.00 88.12 113 GLY A CA 1
ATOM 881 C C . GLY A 1 113 ? 8.984 -1.600 12.208 1.00 88.12 113 GLY A C 1
ATOM 882 O O . GLY A 1 113 ? 8.763 -2.657 12.793 1.00 88.12 113 GLY A O 1
ATOM 883 N N . LYS A 1 114 ? 9.696 -1.547 11.072 1.00 87.69 114 LYS A N 1
ATOM 884 C CA . LYS A 1 114 ? 10.072 -2.724 10.264 1.00 87.69 114 LYS A CA 1
ATOM 885 C C . LYS A 1 114 ? 8.865 -3.602 9.905 1.00 87.69 114 LYS A C 1
ATOM 887 O O . LYS A 1 114 ? 8.981 -4.821 9.789 1.00 87.69 114 LYS A O 1
ATOM 892 N N . ILE A 1 115 ? 7.704 -2.972 9.732 1.00 87.88 115 ILE A N 1
ATOM 893 C CA . ILE A 1 115 ? 6.442 -3.639 9.418 1.00 87.88 115 ILE A CA 1
ATOM 894 C C . ILE A 1 115 ? 6.251 -3.586 7.901 1.00 87.88 115 ILE A C 1
ATOM 896 O O . ILE A 1 115 ? 6.478 -2.537 7.298 1.00 87.88 115 ILE A O 1
ATOM 900 N N . PRO A 1 116 ? 5.843 -4.686 7.253 1.00 87.94 116 PRO A N 1
ATOM 901 C CA . PRO A 1 116 ? 5.509 -4.652 5.842 1.00 87.94 116 PRO A CA 1
ATOM 902 C C . PRO A 1 116 ? 4.134 -4.034 5.599 1.00 87.94 116 PRO A C 1
ATOM 904 O O . PRO A 1 116 ? 3.206 -4.220 6.382 1.00 87.94 116 PRO A O 1
ATOM 907 N N . GLY A 1 117 ? 3.975 -3.337 4.482 1.00 89.31 117 GLY A N 1
ATOM 908 C CA . GLY A 1 117 ? 2.688 -2.757 4.133 1.00 89.31 117 GLY A CA 1
ATOM 909 C C . GLY A 1 117 ? 2.544 -2.417 2.667 1.00 89.31 117 GLY A C 1
ATOM 910 O O . GLY A 1 117 ? 3.445 -2.674 1.865 1.00 89.31 117 GLY A O 1
ATOM 911 N N . ILE A 1 118 ? 1.388 -1.857 2.341 1.00 90.88 118 ILE A N 1
ATOM 912 C CA . ILE A 1 118 ? 1.032 -1.356 1.016 1.00 90.88 118 ILE A CA 1
ATOM 913 C C . ILE A 1 118 ? 0.643 0.109 1.176 1.00 90.88 118 ILE A C 1
ATOM 915 O O . ILE A 1 118 ? -0.144 0.419 2.068 1.00 90.88 118 ILE A O 1
ATOM 919 N N . ASP A 1 119 ? 1.181 0.976 0.323 1.00 90.88 119 ASP A N 1
ATOM 920 C CA . ASP A 1 119 ? 0.791 2.384 0.242 1.00 90.88 119 ASP A CA 1
ATOM 921 C C . ASP A 1 119 ? -0.046 2.624 -1.016 1.00 90.88 119 ASP A C 1
ATOM 923 O O . ASP A 1 119 ? 0.383 2.278 -2.128 1.00 90.88 119 ASP A O 1
ATOM 927 N N . LEU A 1 120 ? -1.249 3.171 -0.831 1.00 91.38 120 LEU A N 1
ATOM 928 C CA . LEU A 1 120 ? -2.189 3.494 -1.903 1.00 91.38 120 LEU A CA 1
ATOM 929 C C . LEU A 1 120 ? -2.420 4.994 -1.954 1.00 91.38 120 LEU A C 1
ATOM 931 O O . LEU A 1 120 ? -2.740 5.582 -0.928 1.00 91.38 120 LEU A O 1
ATOM 935 N N . ALA A 1 121 ? -2.342 5.588 -3.144 1.00 90.62 121 ALA A N 1
ATOM 936 C CA . ALA A 1 121 ? -2.603 7.013 -3.317 1.00 90.62 121 ALA A CA 1
ATOM 937 C C . ALA A 1 121 ? -3.542 7.317 -4.482 1.00 90.62 121 ALA A C 1
ATOM 939 O O . ALA A 1 121 ? -3.419 6.738 -5.564 1.00 90.62 121 ALA A O 1
ATOM 940 N N . PHE A 1 122 ? -4.428 8.295 -4.293 1.00 91.06 122 PHE A N 1
ATOM 941 C CA . PHE A 1 122 ? -5.006 9.036 -5.415 1.00 91.06 122 PHE A CA 1
ATOM 942 C C . PHE A 1 122 ? -3.974 10.009 -5.982 1.00 91.06 122 PHE A C 1
ATOM 944 O O . PHE A 1 122 ? -3.260 10.665 -5.228 1.00 91.06 122 PHE A O 1
ATOM 951 N N . ILE A 1 123 ? -3.899 10.108 -7.308 1.00 87.62 123 ILE A N 1
ATOM 952 C CA . ILE A 1 123 ? -2.896 10.941 -7.998 1.00 87.62 123 ILE A CA 1
ATOM 953 C C . ILE A 1 123 ? -3.503 11.860 -9.064 1.00 87.62 123 ILE A C 1
ATOM 955 O O . ILE A 1 123 ? -2.809 12.716 -9.614 1.00 87.62 123 ILE A O 1
ATOM 959 N N . GLU A 1 124 ? -4.786 11.697 -9.398 1.00 89.12 124 GLU A N 1
ATOM 960 C CA . GLU A 1 124 ? -5.415 12.520 -10.428 1.00 89.12 124 GLU A CA 1
ATOM 961 C C . GLU A 1 124 ? -5.585 13.961 -9.944 1.00 89.12 124 GLU A C 1
ATOM 963 O O . GLU A 1 124 ? -5.972 14.214 -8.801 1.00 89.12 124 GLU A O 1
ATOM 968 N N . ASN A 1 125 ? -5.303 14.915 -10.835 1.00 87.88 125 ASN A N 1
ATOM 969 C CA . ASN A 1 125 ? -5.351 16.347 -10.550 1.00 87.88 125 ASN A CA 1
ATOM 970 C C . ASN A 1 125 ? -4.467 16.775 -9.363 1.00 87.88 125 ASN A C 1
ATOM 972 O O . ASN A 1 125 ? -4.804 17.711 -8.650 1.00 87.88 125 ASN A O 1
ATOM 976 N N . GLY A 1 126 ? -3.293 16.164 -9.178 1.00 85.25 126 GLY A N 1
ATOM 977 C CA . GLY A 1 126 ? -2.386 16.497 -8.068 1.00 85.25 126 GLY A CA 1
ATOM 978 C C . GLY A 1 126 ? -1.894 17.950 -7.991 1.00 85.25 126 GLY A C 1
ATOM 979 O O . GLY A 1 126 ? -1.336 18.354 -6.984 1.00 85.25 126 GLY A O 1
ATOM 980 N N . PHE A 1 127 ? -2.133 18.794 -8.998 1.00 86.25 127 PHE A N 1
ATOM 981 C CA . PHE A 1 127 ? -1.766 20.215 -8.946 1.00 86.25 127 PHE A CA 1
ATOM 982 C C . PHE A 1 127 ? -2.598 21.047 -7.950 1.00 86.25 127 PHE A C 1
ATOM 984 O O . PHE A 1 127 ? -2.210 22.174 -7.645 1.00 86.25 127 PHE A O 1
ATOM 991 N N . ILE A 1 128 ? -3.744 20.542 -7.472 1.00 89.94 128 ILE A N 1
ATOM 992 C CA . ILE A 1 128 ? -4.533 21.212 -6.418 1.00 89.94 128 ILE A CA 1
ATOM 993 C C . ILE A 1 128 ? -4.175 20.746 -5.005 1.00 89.94 128 ILE A C 1
ATOM 995 O O . ILE A 1 128 ? -4.597 21.389 -4.044 1.00 89.94 128 ILE A O 1
ATOM 999 N N . TYR A 1 129 ? -3.377 19.685 -4.888 1.00 85.62 129 TYR A N 1
ATOM 1000 C CA . TYR A 1 129 ? -2.853 19.162 -3.630 1.00 85.62 129 TYR A CA 1
ATOM 1001 C C . TYR A 1 129 ? -2.078 20.240 -2.848 1.00 85.62 129 TYR A C 1
ATOM 1003 O O . TYR A 1 129 ? -1.373 21.052 -3.448 1.00 85.62 129 TYR A O 1
ATOM 1011 N N . HIS A 1 130 ? -2.241 20.280 -1.520 1.00 88.56 130 HIS A N 1
ATOM 1012 C CA . HIS A 1 130 ? -1.727 21.337 -0.627 1.00 88.56 130 HIS A CA 1
ATOM 1013 C C . HIS A 1 130 ? -2.036 22.778 -1.078 1.00 88.56 130 HIS A C 1
ATOM 1015 O O . HIS A 1 130 ? -1.258 23.709 -0.852 1.00 88.56 130 HIS A O 1
ATOM 1021 N N . THR A 1 131 ? -3.187 23.006 -1.709 1.00 89.44 131 THR A N 1
ATOM 1022 C CA . THR A 1 131 ? -3.650 24.363 -2.016 1.00 89.44 131 THR A CA 1
ATOM 1023 C C . THR A 1 131 ? -5.017 24.614 -1.402 1.00 89.44 131 THR A C 1
ATOM 1025 O O . THR A 1 131 ? -5.773 23.693 -1.117 1.00 89.44 131 THR A O 1
ATOM 1028 N N . LYS A 1 132 ? -5.410 25.889 -1.302 1.00 92.19 132 LYS A N 1
ATOM 1029 C CA . LYS A 1 132 ? -6.779 26.291 -0.920 1.00 92.19 132 LYS A CA 1
ATOM 1030 C C . LYS A 1 132 ? -7.883 25.730 -1.832 1.00 92.19 132 LYS A C 1
ATOM 1032 O O . LYS A 1 132 ? -9.060 25.962 -1.581 1.00 92.19 132 LYS A O 1
ATOM 1037 N N . TYR A 1 133 ? -7.495 25.125 -2.951 1.00 91.44 133 TYR A N 1
ATOM 1038 C CA . TYR A 1 133 ? -8.385 24.557 -3.944 1.00 91.44 133 TYR A CA 1
ATOM 1039 C C . TYR A 1 133 ? -8.615 23.051 -3.750 1.00 91.44 133 TYR A C 1
ATOM 1041 O O . TYR A 1 133 ? -9.368 22.469 -4.531 1.00 91.44 133 TYR A O 1
ATOM 1049 N N . ASP A 1 134 ? -7.979 22.434 -2.753 1.00 90.19 134 ASP A N 1
ATOM 1050 C CA . ASP A 1 13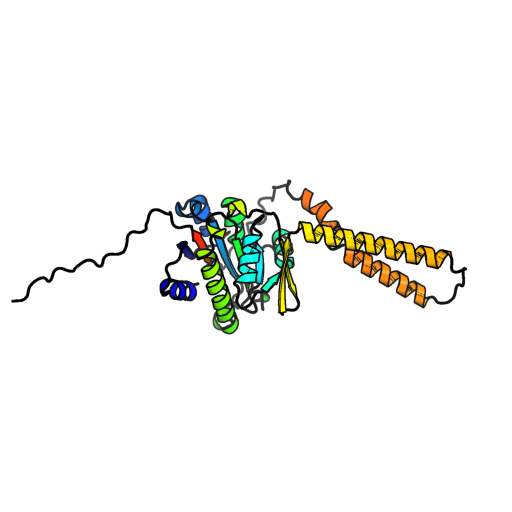4 ? -8.289 21.086 -2.282 1.00 90.19 134 ASP A CA 1
ATOM 1051 C C . ASP A 1 134 ? -9.566 21.138 -1.431 1.00 90.19 134 ASP A C 1
ATOM 1053 O O . ASP A 1 134 ? -9.539 21.454 -0.240 1.00 90.19 134 ASP A O 1
ATOM 1057 N N . THR A 1 135 ? -10.718 20.965 -2.084 1.00 91.62 135 THR A N 1
ATOM 1058 C CA . THR A 1 135 ? -12.035 21.091 -1.449 1.00 91.62 135 THR A CA 1
ATOM 1059 C C . THR A 1 135 ? -12.859 19.815 -1.626 1.00 91.62 135 THR A C 1
ATOM 1061 O O . THR A 1 135 ? -12.706 19.124 -2.640 1.00 91.62 135 THR A O 1
ATOM 1064 N N . PRO A 1 136 ? -13.770 19.492 -0.685 1.00 90.44 136 PRO A N 1
ATOM 1065 C CA . PRO A 1 136 ? -14.555 18.257 -0.734 1.00 90.44 136 PRO A CA 1
ATOM 1066 C C . PRO A 1 136 ? -15.370 18.081 -2.021 1.00 90.44 136 PRO A C 1
ATOM 1068 O O . PRO A 1 136 ? -15.563 16.960 -2.480 1.00 90.44 136 PRO A O 1
ATOM 1071 N N . GLU A 1 137 ? -15.816 19.179 -2.635 1.00 92.25 137 GLU A N 1
ATOM 1072 C CA . GLU A 1 137 ? -16.643 19.172 -3.850 1.00 92.25 137 GLU A CA 1
ATOM 1073 C C . GLU A 1 137 ? -15.896 18.650 -5.083 1.00 92.25 137 GLU A C 1
ATOM 1075 O O . GLU A 1 137 ? -16.515 18.365 -6.107 1.00 92.25 137 GLU A O 1
ATOM 1080 N N . ARG A 1 138 ? -14.566 18.553 -5.010 1.00 89.69 138 ARG A N 1
ATOM 1081 C CA . ARG A 1 138 ? -13.711 18.083 -6.108 1.00 89.69 138 ARG A CA 1
ATOM 1082 C C . ARG A 1 138 ? -13.337 16.616 -5.989 1.00 89.69 138 ARG A C 1
ATOM 1084 O O . ARG A 1 138 ? -12.702 16.086 -6.896 1.00 89.69 138 ARG A O 1
ATOM 1091 N N . ILE A 1 139 ? -13.722 15.970 -4.892 1.00 89.88 139 ILE A N 1
ATOM 1092 C CA . ILE A 1 139 ? -13.461 14.554 -4.694 1.00 89.88 139 ILE A CA 1
ATOM 1093 C C . ILE A 1 139 ? -14.462 13.758 -5.527 1.00 89.88 139 ILE A C 1
ATOM 1095 O O . ILE A 1 139 ? -15.677 13.878 -5.371 1.00 89.88 139 ILE A O 1
ATOM 1099 N N . HIS A 1 140 ? -13.943 12.916 -6.414 1.00 91.06 140 HIS A N 1
ATOM 1100 C CA . HIS A 1 140 ? -14.772 12.086 -7.279 1.00 91.06 140 HIS A CA 1
ATOM 1101 C C . HIS A 1 140 ? -15.398 10.936 -6.478 1.00 91.06 140 HIS A C 1
ATOM 1103 O O . HIS A 1 140 ? -14.690 10.085 -5.938 1.00 91.06 140 HIS A O 1
ATOM 1109 N N . THR A 1 141 ? -16.732 10.866 -6.426 1.00 91.88 141 THR A N 1
ATOM 1110 C CA . THR A 1 141 ? -17.449 9.804 -5.692 1.00 91.88 141 THR A CA 1
ATOM 1111 C C . THR A 1 141 ? -17.117 8.409 -6.225 1.00 91.88 141 THR A C 1
ATOM 1113 O O . THR A 1 141 ? -16.936 7.485 -5.434 1.00 91.88 141 THR A O 1
ATOM 1116 N N . ASP A 1 142 ? -16.934 8.268 -7.539 1.00 93.50 142 ASP A N 1
ATOM 1117 C CA . ASP A 1 142 ? -16.541 7.002 -8.170 1.00 93.50 142 ASP A CA 1
ATOM 1118 C C . ASP A 1 142 ? -15.163 6.520 -7.689 1.00 93.50 142 ASP A C 1
ATOM 1120 O O . ASP A 1 142 ? -14.961 5.326 -7.465 1.00 93.50 142 ASP A O 1
ATOM 1124 N N . SER A 1 143 ? -14.224 7.447 -7.467 1.00 92.81 143 SER A N 1
ATOM 1125 C CA . SER A 1 143 ? -12.906 7.141 -6.898 1.00 92.81 143 SER A CA 1
ATOM 1126 C C . SER A 1 143 ? -13.018 6.658 -5.456 1.00 92.81 143 SER A C 1
ATOM 1128 O O . SER A 1 143 ? -12.374 5.675 -5.090 1.00 92.81 143 SER A O 1
ATOM 1130 N N . ILE A 1 144 ? -13.870 7.298 -4.646 1.00 92.62 144 ILE A N 1
ATOM 1131 C CA . ILE A 1 144 ? -14.134 6.863 -3.267 1.00 92.62 144 ILE A CA 1
ATOM 1132 C C . ILE A 1 144 ? -14.731 5.453 -3.257 1.00 92.62 144 ILE A C 1
ATOM 1134 O O . ILE A 1 144 ? -14.267 4.610 -2.490 1.00 92.62 144 ILE A O 1
ATOM 1138 N N . GLN A 1 145 ? -15.736 5.190 -4.098 1.00 95.31 145 GLN A N 1
ATOM 1139 C CA . GLN A 1 145 ? -16.394 3.885 -4.159 1.00 95.31 145 GLN A CA 1
ATOM 1140 C C . GLN A 1 145 ? -15.407 2.793 -4.573 1.00 95.31 145 GLN A C 1
ATOM 1142 O O . GLN A 1 145 ? -15.271 1.789 -3.877 1.00 95.31 145 GLN A O 1
ATOM 1147 N N . ARG A 1 146 ? -14.652 3.029 -5.652 1.00 94.44 146 ARG A N 1
ATOM 1148 C CA . ARG A 1 146 ? -13.631 2.103 -6.150 1.00 94.44 146 ARG A CA 1
ATOM 1149 C C . ARG A 1 146 ? -12.585 1.771 -5.084 1.00 94.44 146 ARG A C 1
ATOM 1151 O O . ARG A 1 146 ? -12.287 0.596 -4.864 1.00 94.44 146 ARG A O 1
ATOM 1158 N N . ALA A 1 147 ? -12.051 2.789 -4.409 1.00 94.25 147 ALA A N 1
ATOM 1159 C CA . ALA A 1 147 ? -11.093 2.585 -3.330 1.00 94.25 147 ALA A CA 1
ATOM 1160 C C . ALA A 1 147 ? -11.735 1.836 -2.155 1.00 94.25 147 ALA A C 1
ATOM 1162 O O . ALA A 1 147 ? -11.112 0.946 -1.584 1.00 94.25 147 ALA A O 1
ATOM 1163 N N . GLY A 1 148 ? -12.990 2.142 -1.817 1.00 95.44 148 GLY A N 1
ATOM 1164 C CA . GLY A 1 148 ? -13.772 1.413 -0.820 1.00 95.44 148 GLY A CA 1
ATOM 1165 C C . GLY A 1 148 ? -13.859 -0.084 -1.122 1.00 95.44 148 GLY A C 1
ATOM 1166 O O . GLY A 1 148 ? -13.521 -0.890 -0.253 1.00 95.44 148 GLY A O 1
ATOM 1167 N N . ASP A 1 149 ? -14.227 -0.447 -2.353 1.00 96.44 149 ASP A N 1
ATOM 1168 C CA . ASP A 1 149 ? -14.339 -1.837 -2.811 1.00 96.44 149 ASP A CA 1
ATOM 1169 C C . ASP A 1 149 ? -12.995 -2.571 -2.712 1.00 96.44 149 ASP A C 1
ATOM 1171 O O . ASP A 1 149 ? -12.907 -3.677 -2.165 1.00 96.44 149 ASP A O 1
ATOM 1175 N N . ASN A 1 150 ? -11.920 -1.929 -3.177 1.00 95.56 150 ASN A N 1
ATOM 1176 C CA . ASN A 1 150 ? -10.572 -2.480 -3.105 1.00 95.56 150 ASN A CA 1
ATOM 1177 C C . ASN A 1 150 ? -10.083 -2.654 -1.668 1.00 95.56 150 ASN A C 1
ATOM 1179 O O . ASN A 1 150 ? -9.660 -3.750 -1.298 1.00 95.56 150 ASN A O 1
ATOM 1183 N N . ILE A 1 151 ? -10.155 -1.606 -0.846 1.00 95.62 151 ILE A N 1
ATOM 1184 C CA . ILE A 1 151 ? -9.675 -1.629 0.540 1.00 95.62 151 ILE A CA 1
ATOM 1185 C C . ILE A 1 151 ? -10.461 -2.663 1.348 1.00 95.62 151 ILE A C 1
ATOM 1187 O O . ILE A 1 151 ? -9.858 -3.457 2.069 1.00 95.62 151 ILE A O 1
ATOM 1191 N N . LEU A 1 152 ? -11.790 -2.699 1.216 1.00 96.44 152 LEU A N 1
ATOM 1192 C CA . LEU A 1 152 ? -12.626 -3.665 1.923 1.00 96.44 152 LEU A CA 1
ATOM 1193 C C . LEU A 1 152 ? -12.263 -5.103 1.541 1.00 96.44 152 LEU A C 1
ATOM 1195 O O . LEU A 1 152 ? -12.067 -5.940 2.426 1.00 96.44 152 LEU A O 1
ATOM 1199 N N . SER A 1 153 ? -12.143 -5.388 0.241 1.00 96.44 153 SER A N 1
ATOM 1200 C CA . SER A 1 153 ? -11.813 -6.729 -0.246 1.00 96.44 153 SER A CA 1
ATOM 1201 C C . SER A 1 153 ? -10.408 -7.168 0.182 1.00 96.44 153 SER A C 1
ATOM 1203 O O . SER A 1 153 ? -10.229 -8.271 0.706 1.00 96.44 153 SER A O 1
ATOM 1205 N N . VAL A 1 154 ? -9.414 -6.284 0.049 1.00 95.44 154 VAL A N 1
ATOM 1206 C CA . VAL A 1 154 ? -8.023 -6.548 0.443 1.00 95.44 154 VAL A CA 1
ATOM 1207 C C . VAL A 1 154 ? -7.910 -6.769 1.948 1.00 95.44 154 VAL A C 1
ATOM 1209 O O . VAL A 1 154 ? -7.328 -7.769 2.366 1.00 95.44 154 VAL A O 1
ATOM 1212 N N . LEU A 1 155 ? -8.500 -5.904 2.779 1.00 95.44 155 LEU A N 1
ATOM 1213 C CA . LEU A 1 155 ? -8.469 -6.086 4.233 1.00 95.44 155 LEU A CA 1
ATOM 1214 C C . LEU A 1 155 ? -9.154 -7.386 4.643 1.00 95.44 155 LEU A C 1
ATOM 1216 O O . LEU A 1 155 ? -8.588 -8.131 5.440 1.00 95.44 155 LEU A O 1
ATOM 1220 N N . LYS A 1 156 ? -10.322 -7.696 4.064 1.00 94.88 156 LYS A N 1
ATOM 1221 C CA . LYS A 1 156 ? -11.035 -8.953 4.316 1.00 94.88 156 LYS A CA 1
ATOM 1222 C C . LYS A 1 156 ? -10.188 -10.168 3.939 1.00 94.88 156 LYS A C 1
ATOM 1224 O O . LYS A 1 156 ? -10.168 -11.140 4.687 1.00 94.88 156 LYS A O 1
ATOM 1229 N N . HIS A 1 157 ? -9.477 -10.123 2.814 1.00 94.38 157 HIS A N 1
ATOM 1230 C CA . HIS A 1 157 ? -8.565 -11.193 2.420 1.00 94.38 157 HIS A CA 1
ATOM 1231 C C . HIS A 1 157 ? -7.419 -11.347 3.427 1.00 94.38 157 HIS A C 1
ATOM 1233 O O . HIS A 1 157 ? -7.218 -12.437 3.955 1.00 94.38 157 HIS A O 1
ATOM 1239 N N . LEU A 1 158 ? -6.722 -10.256 3.759 1.00 93.12 158 LEU A N 1
ATOM 1240 C CA . LEU A 1 158 ? -5.562 -10.283 4.653 1.00 93.12 158 LEU A CA 1
ATOM 1241 C C . LEU A 1 158 ? -5.911 -10.797 6.056 1.00 93.12 158 LEU A C 1
ATOM 1243 O O . LEU A 1 158 ? -5.180 -11.616 6.608 1.00 93.12 158 LEU A O 1
ATOM 1247 N N . VAL A 1 159 ? -7.044 -10.388 6.633 1.00 93.31 159 VAL A N 1
ATOM 1248 C CA . VAL A 1 159 ? -7.428 -10.843 7.984 1.00 93.31 159 VAL A CA 1
ATOM 1249 C C . VAL A 1 159 ? -7.982 -12.255 8.055 1.00 93.31 159 VAL A C 1
ATOM 1251 O O . VAL A 1 159 ? -8.136 -12.789 9.152 1.00 93.31 159 VAL A O 1
ATOM 1254 N N . MET A 1 160 ? -8.311 -12.845 6.910 1.00 92.31 160 MET A N 1
ATOM 1255 C CA . MET A 1 160 ? -8.761 -14.232 6.803 1.00 92.31 160 MET A CA 1
ATOM 1256 C C . MET A 1 160 ? -7.651 -15.165 6.297 1.00 92.31 160 MET A C 1
ATOM 1258 O O . MET A 1 160 ? -7.812 -16.388 6.366 1.00 92.31 160 MET A O 1
ATOM 1262 N N . SER A 1 161 ? -6.551 -14.594 5.798 1.00 90.56 161 SER A N 1
ATOM 1263 C CA . SER A 1 161 ? -5.375 -15.301 5.292 1.00 90.56 161 SER A CA 1
ATOM 1264 C C . SER A 1 161 ? -4.498 -15.819 6.425 1.00 90.56 161 SER A C 1
ATOM 1266 O O . SER A 1 161 ? -4.277 -15.113 7.408 1.00 90.56 161 SER A O 1
ATOM 1268 N N . ASP A 1 162 ? -3.969 -17.029 6.266 1.00 86.81 162 ASP A N 1
ATOM 1269 C CA . ASP A 1 162 ? -3.009 -17.587 7.221 1.00 86.81 162 ASP A CA 1
ATOM 1270 C C . ASP A 1 162 ? -1.603 -16.983 6.990 1.00 86.81 162 ASP A C 1
ATOM 1272 O O . ASP A 1 162 ? -0.774 -16.960 7.899 1.00 86.81 162 ASP A O 1
ATOM 1276 N N . GLU A 1 163 ? -1.355 -16.398 5.807 1.00 84.44 163 GLU A N 1
ATOM 1277 C CA . GLU A 1 163 ? -0.129 -15.661 5.471 1.00 84.44 163 GLU A CA 1
ATOM 1278 C C . GLU A 1 163 ? 0.149 -14.483 6.421 1.00 84.44 163 GLU A C 1
ATOM 1280 O O . GLU A 1 163 ? 1.308 -14.180 6.704 1.00 84.44 163 GLU A O 1
ATOM 1285 N N . LEU A 1 164 ? -0.894 -13.834 6.954 1.00 84.75 164 LEU A N 1
ATOM 1286 C CA . LEU A 1 164 ? -0.738 -12.735 7.911 1.00 84.75 164 LEU A CA 1
ATOM 1287 C C . LEU A 1 164 ? -0.208 -13.214 9.277 1.00 84.75 164 LEU A C 1
ATOM 1289 O O . LEU A 1 164 ? 0.469 -12.450 9.972 1.00 84.75 164 LEU A O 1
ATOM 1293 N N . ALA A 1 165 ? -0.510 -14.455 9.673 1.00 80.88 165 ALA A N 1
ATOM 1294 C CA . ALA A 1 165 ? -0.077 -15.015 10.953 1.00 80.88 165 ALA A CA 1
ATOM 1295 C C . ALA A 1 165 ? 1.433 -15.304 10.984 1.00 80.88 165 ALA A C 1
ATOM 1297 O O . ALA A 1 165 ? 2.073 -15.062 12.009 1.00 80.88 165 ALA A O 1
ATOM 1298 N N . ASP A 1 166 ? 1.997 -15.762 9.861 1.00 76.00 166 ASP A N 1
ATOM 1299 C CA . ASP A 1 166 ? 3.426 -16.060 9.691 1.00 76.00 166 ASP A CA 1
ATOM 1300 C C . ASP A 1 166 ? 4.032 -15.276 8.519 1.00 76.00 166 ASP A C 1
ATOM 1302 O O . ASP A 1 166 ? 4.606 -15.828 7.579 1.00 76.00 166 ASP A O 1
ATOM 1306 N N . SER A 1 167 ? 3.915 -13.949 8.563 1.00 69.56 167 SER A N 1
ATOM 1307 C CA . SER A 1 167 ? 4.453 -13.084 7.506 1.00 69.56 167 SER A CA 1
ATOM 1308 C C . SER A 1 167 ? 5.979 -13.194 7.353 1.00 69.56 167 SER A C 1
ATOM 1310 O O . SER A 1 167 ? 6.514 -12.919 6.276 1.00 69.56 167 SER A O 1
ATOM 1312 N N . SER A 1 168 ? 6.690 -13.651 8.393 1.00 68.88 168 SER A N 1
ATOM 1313 C CA . SER A 1 168 ? 8.133 -13.913 8.372 1.00 68.88 168 SER A CA 1
ATOM 1314 C C . SER A 1 168 ? 8.541 -15.007 7.391 1.00 68.88 168 SER A C 1
ATOM 1316 O O . SER A 1 168 ? 9.535 -14.829 6.684 1.00 68.88 168 SER A O 1
ATOM 1318 N N . ALA A 1 169 ? 7.784 -16.106 7.310 1.00 63.03 169 ALA A N 1
ATOM 1319 C CA . ALA A 1 169 ? 8.090 -17.219 6.411 1.00 63.03 169 ALA A CA 1
ATOM 1320 C C . ALA A 1 169 ? 7.989 -16.835 4.926 1.00 63.03 169 ALA A C 1
ATOM 1322 O O . ALA A 1 169 ? 8.588 -17.479 4.066 1.00 63.03 169 ALA A O 1
ATOM 1323 N N . TYR A 1 170 ? 7.268 -15.756 4.613 1.00 65.38 170 TYR A N 1
ATOM 1324 C CA . TYR A 1 170 ? 7.026 -15.319 3.242 1.00 65.38 170 TYR A CA 1
ATOM 1325 C C . TYR A 1 170 ? 7.969 -14.212 2.763 1.00 65.38 170 TYR A C 1
ATOM 1327 O O . TYR A 1 170 ? 7.762 -13.672 1.670 1.00 65.38 170 TYR A O 1
ATOM 1335 N N . ARG A 1 171 ? 9.043 -13.916 3.508 1.00 69.00 171 ARG A N 1
ATOM 1336 C CA . ARG A 1 171 ? 10.037 -12.910 3.114 1.00 69.00 171 ARG A CA 1
ATOM 1337 C C . ARG A 1 171 ? 10.951 -13.400 1.988 1.00 69.00 171 ARG A C 1
ATOM 1339 O O . ARG A 1 171 ? 12.033 -13.919 2.232 1.00 69.00 171 ARG A O 1
ATOM 1346 N N . HIS A 1 172 ? 10.523 -13.227 0.734 1.00 67.75 172 HIS A N 1
ATOM 1347 C CA . HIS A 1 172 ? 11.256 -13.703 -0.454 1.00 67.75 172 HIS A CA 1
ATOM 1348 C C . HIS A 1 172 ? 11.840 -12.580 -1.332 1.00 67.75 172 HIS A C 1
ATOM 1350 O O . HIS A 1 172 ? 12.012 -12.756 -2.542 1.00 67.75 172 HIS A O 1
ATOM 1356 N N . GLY A 1 173 ? 12.182 -11.439 -0.728 1.00 73.25 173 GLY A N 1
ATOM 1357 C CA . GLY A 1 173 ? 12.812 -10.310 -1.419 1.00 73.25 173 GLY A CA 1
ATOM 1358 C C . GLY A 1 173 ? 11.824 -9.429 -2.191 1.00 73.25 173 GLY A C 1
ATOM 1359 O O . GLY A 1 173 ? 10.614 -9.488 -1.979 1.00 73.25 173 GLY A O 1
ATOM 1360 N N . ASN A 1 174 ? 12.351 -8.564 -3.058 1.00 76.50 174 ASN A N 1
ATOM 1361 C CA . ASN A 1 174 ? 11.562 -7.535 -3.739 1.00 76.50 174 ASN A CA 1
ATOM 1362 C C . ASN A 1 174 ? 10.724 -8.100 -4.898 1.00 76.50 174 ASN A C 1
ATOM 1364 O O . ASN A 1 174 ? 11.130 -9.046 -5.581 1.00 76.50 174 ASN A O 1
ATOM 1368 N N . MET A 1 175 ? 9.577 -7.468 -5.153 1.00 79.75 175 MET A N 1
ATOM 1369 C CA . MET A 1 175 ? 8.707 -7.747 -6.299 1.00 79.75 175 MET A CA 1
ATOM 1370 C C . MET A 1 175 ? 8.784 -6.618 -7.316 1.00 79.75 175 MET A C 1
ATOM 1372 O O . MET A 1 175 ? 8.862 -5.451 -6.947 1.00 79.75 175 MET A O 1
ATOM 1376 N N . VAL A 1 176 ? 8.692 -6.982 -8.590 1.00 81.69 176 VAL A N 1
ATOM 1377 C CA . VAL A 1 176 ? 8.362 -6.054 -9.670 1.00 81.69 176 VAL A CA 1
ATOM 1378 C C . VAL A 1 176 ? 6.872 -6.197 -9.933 1.00 81.69 176 VAL A C 1
ATOM 1380 O O . VAL A 1 176 ? 6.384 -7.316 -10.106 1.00 81.69 176 VAL A O 1
ATOM 1383 N N . PHE A 1 177 ? 6.155 -5.077 -9.939 1.00 82.81 177 PHE A N 1
ATOM 1384 C CA . PHE A 1 177 ? 4.726 -5.049 -10.210 1.00 82.81 177 PHE A CA 1
ATOM 1385 C C . PHE A 1 177 ? 4.354 -3.848 -11.073 1.00 82.81 177 PHE A C 1
ATOM 1387 O O . PHE A 1 177 ? 4.842 -2.738 -10.879 1.00 82.81 177 PHE A O 1
ATOM 1394 N N . PHE A 1 178 ? 3.481 -4.060 -12.042 1.00 83.62 178 PHE A N 1
ATOM 1395 C CA . PHE A 1 178 ? 2.968 -2.982 -12.873 1.00 83.62 178 PHE A CA 1
ATOM 1396 C C . PHE A 1 178 ? 1.629 -3.376 -13.469 1.00 83.62 178 PHE A C 1
ATOM 1398 O O . PHE A 1 178 ? 1.321 -4.552 -13.668 1.00 83.62 178 PHE A O 1
ATOM 1405 N N . ASP A 1 179 ? 0.841 -2.361 -13.763 1.00 85.00 179 ASP A N 1
ATOM 1406 C CA . ASP A 1 179 ? -0.402 -2.487 -14.487 1.00 85.00 179 ASP A CA 1
ATOM 1407 C C . ASP A 1 179 ? -0.151 -2.501 -16.007 1.00 85.00 179 ASP A C 1
ATOM 1409 O O . ASP A 1 179 ? 0.594 -1.684 -16.553 1.00 85.00 179 ASP A O 1
ATOM 1413 N N . LEU A 1 180 ? -0.760 -3.466 -16.697 1.00 82.50 180 LEU A N 1
ATOM 1414 C CA . LEU A 1 180 ? -0.699 -3.607 -18.145 1.00 82.50 180 LEU A CA 1
ATOM 1415 C C . LEU A 1 180 ? -1.931 -2.941 -18.770 1.00 82.50 180 LEU A C 1
ATOM 1417 O O . LEU A 1 180 ? -2.996 -3.554 -18.872 1.00 82.50 180 LEU A O 1
ATOM 1421 N N . LEU A 1 181 ? -1.760 -1.688 -19.206 1.00 78.81 181 LEU A N 1
ATOM 1422 C CA . LEU A 1 181 ? -2.760 -0.884 -19.934 1.00 78.81 181 LEU A CA 1
ATOM 1423 C C . LEU A 1 181 ? -4.118 -0.730 -19.218 1.00 78.81 181 LEU A C 1
ATOM 1425 O O . LEU A 1 181 ? -5.145 -0.518 -19.860 1.00 78.81 181 LEU A O 1
ATOM 1429 N N . GLY A 1 182 ? -4.152 -0.838 -17.895 1.00 70.38 182 GLY A N 1
ATOM 1430 C CA . GLY A 1 182 ? -5.360 -0.768 -17.078 1.00 70.38 182 GLY A CA 1
ATOM 1431 C C . GLY A 1 182 ? -6.185 -2.050 -17.056 1.00 70.38 182 GLY A C 1
ATOM 1432 O O . GLY A 1 182 ? -7.320 -1.998 -16.580 1.00 70.38 182 GLY A O 1
ATOM 1433 N N . VAL A 1 183 ? -5.667 -3.154 -17.609 1.00 78.31 183 VAL A N 1
ATOM 1434 C CA . VAL A 1 183 ? -6.404 -4.416 -17.786 1.00 78.31 183 VAL A CA 1
ATOM 1435 C C . VAL A 1 183 ? -6.025 -5.444 -16.729 1.00 78.31 183 VAL A C 1
ATOM 1437 O O . VAL A 1 183 ? -6.903 -6.077 -16.148 1.00 78.31 183 VAL A O 1
ATOM 1440 N N . THR A 1 184 ? -4.729 -5.641 -16.486 1.00 82.06 184 THR A N 1
ATOM 1441 C CA . THR A 1 184 ? -4.260 -6.625 -15.508 1.00 82.06 184 THR A CA 1
ATOM 1442 C C . THR A 1 184 ? -2.993 -6.150 -14.826 1.00 82.06 184 THR A C 1
ATOM 1444 O O . THR A 1 184 ? -2.099 -5.606 -15.472 1.00 82.06 184 THR A O 1
ATOM 1447 N N . VAL A 1 185 ? -2.872 -6.434 -13.532 1.00 85.88 185 VAL A N 1
ATOM 1448 C CA . VAL A 1 185 ? -1.615 -6.237 -12.811 1.00 85.88 185 VAL A CA 1
ATOM 1449 C C . VAL A 1 185 ? -0.749 -7.479 -12.970 1.00 85.88 185 VAL A C 1
ATOM 1451 O O . VAL A 1 185 ? -1.183 -8.602 -12.716 1.00 85.88 185 VAL A O 1
ATOM 1454 N N . VAL A 1 186 ? 0.490 -7.267 -13.400 1.00 86.06 186 VAL A N 1
ATOM 1455 C CA . VAL A 1 186 ? 1.533 -8.287 -13.474 1.00 86.06 186 VAL A CA 1
ATOM 1456 C C . VAL A 1 186 ? 2.443 -8.102 -12.269 1.00 86.06 186 VAL A C 1
ATOM 1458 O O . VAL A 1 186 ? 2.917 -6.997 -12.027 1.00 86.06 186 VAL A O 1
ATOM 1461 N N . ALA A 1 187 ? 2.702 -9.175 -11.519 1.00 85.62 187 ALA A N 1
ATOM 1462 C CA . ALA A 1 187 ? 3.622 -9.157 -10.386 1.00 85.62 187 ALA A CA 1
ATOM 1463 C C . ALA A 1 187 ? 4.520 -10.401 -10.392 1.00 85.62 187 ALA A C 1
ATOM 1465 O O . ALA A 1 187 ? 4.028 -11.529 -10.440 1.00 85.62 187 ALA A O 1
ATOM 1466 N N . TYR A 1 188 ? 5.838 -10.210 -10.316 1.00 85.06 188 TYR A N 1
ATOM 1467 C CA . TYR A 1 188 ? 6.814 -11.302 -10.247 1.00 85.06 188 TYR A CA 1
ATOM 1468 C C . TYR A 1 188 ? 8.032 -10.936 -9.379 1.00 85.06 188 TYR A C 1
ATOM 1470 O O . TYR A 1 188 ? 8.337 -9.756 -9.200 1.00 85.06 188 TYR A O 1
ATOM 1478 N N . PRO A 1 189 ? 8.763 -11.927 -8.832 1.00 85.56 189 PRO A N 1
ATOM 1479 C CA . PRO A 1 189 ? 9.959 -11.667 -8.030 1.00 85.56 189 PRO A CA 1
ATOM 1480 C C . PRO A 1 189 ? 11.051 -10.945 -8.826 1.00 85.56 189 PRO A C 1
ATOM 1482 O O . PRO A 1 189 ? 11.339 -11.330 -9.959 1.00 85.56 189 PRO A O 1
ATOM 1485 N N . ALA A 1 190 ? 11.743 -9.980 -8.215 1.00 83.44 190 ALA A N 1
ATOM 1486 C CA . ALA A 1 190 ? 12.784 -9.185 -8.878 1.00 83.44 190 ALA A CA 1
ATOM 1487 C C . ALA A 1 190 ? 13.880 -10.044 -9.536 1.00 83.44 190 ALA A C 1
ATOM 1489 O O . ALA A 1 190 ? 14.336 -9.730 -10.632 1.00 83.44 190 ALA A O 1
ATOM 1490 N N . ARG A 1 191 ? 14.221 -11.197 -8.940 1.00 85.50 191 ARG A N 1
ATOM 1491 C CA . ARG A 1 191 ? 15.146 -12.189 -9.525 1.00 85.50 191 ARG A CA 1
ATOM 1492 C C . ARG A 1 191 ? 14.737 -12.651 -10.929 1.00 85.50 191 ARG A C 1
ATOM 1494 O O . ARG A 1 191 ? 15.594 -12.821 -11.789 1.00 85.50 191 ARG A O 1
ATOM 1501 N N . VAL A 1 192 ? 13.437 -12.834 -11.171 1.00 87.38 192 VAL A N 1
ATOM 1502 C CA . VAL A 1 192 ? 12.904 -13.235 -12.481 1.00 87.38 192 VAL A CA 1
ATOM 1503 C C . VAL A 1 192 ? 13.073 -12.088 -13.473 1.00 87.38 192 VAL A C 1
ATOM 1505 O O . VAL A 1 192 ? 13.525 -12.318 -14.590 1.00 87.38 192 VAL A O 1
ATOM 1508 N N . GLY A 1 193 ? 12.814 -10.851 -13.038 1.00 86.50 193 GLY A N 1
ATOM 1509 C CA . GLY A 1 193 ? 13.084 -9.649 -13.832 1.00 86.50 193 GLY A CA 1
ATOM 1510 C C . GLY A 1 193 ? 14.548 -9.538 -14.244 1.00 86.50 193 GLY A C 1
ATOM 1511 O O . GLY A 1 193 ? 14.845 -9.335 -15.417 1.00 86.50 193 GLY A O 1
ATOM 1512 N N . THR A 1 194 ? 15.471 -9.766 -13.309 1.00 87.38 194 THR A N 1
ATOM 1513 C CA . THR A 1 194 ? 16.912 -9.776 -13.586 1.00 87.38 194 THR A CA 1
ATOM 1514 C C . THR A 1 194 ? 17.288 -10.823 -14.637 1.00 87.38 194 THR A C 1
ATOM 1516 O O . THR A 1 194 ? 18.030 -10.513 -15.568 1.00 87.38 194 THR A O 1
ATOM 1519 N N . ILE A 1 195 ? 16.747 -12.043 -14.540 1.00 91.00 195 ILE A N 1
ATOM 1520 C CA . ILE A 1 195 ? 16.983 -13.102 -15.534 1.00 91.00 195 ILE A CA 1
ATOM 1521 C C . ILE A 1 195 ? 16.457 -12.681 -16.910 1.00 91.00 195 ILE A C 1
ATOM 1523 O O . ILE A 1 195 ? 17.189 -12.779 -17.893 1.00 91.00 195 ILE A O 1
ATOM 1527 N N . ILE A 1 196 ? 15.221 -12.177 -16.989 1.00 89.88 196 ILE A N 1
ATOM 1528 C CA . ILE A 1 196 ? 14.616 -11.707 -18.246 1.00 89.88 196 ILE A CA 1
ATOM 1529 C C . ILE A 1 196 ? 15.476 -10.604 -18.876 1.00 89.88 196 ILE A C 1
ATOM 1531 O O . ILE A 1 196 ? 15.760 -10.660 -20.073 1.00 89.88 196 ILE A O 1
ATOM 1535 N N . ASN A 1 197 ? 15.958 -9.654 -18.073 1.00 89.62 197 ASN A N 1
ATOM 1536 C CA . ASN A 1 197 ? 16.807 -8.559 -18.539 1.00 89.62 197 ASN A CA 1
ATOM 1537 C C . ASN A 1 197 ? 18.139 -9.062 -19.107 1.00 89.62 197 ASN A C 1
ATOM 1539 O O . ASN A 1 197 ? 18.538 -8.643 -20.195 1.00 89.62 197 ASN A O 1
ATOM 1543 N N . TYR A 1 198 ? 18.810 -9.996 -18.424 1.00 93.31 198 TYR A N 1
ATOM 1544 C CA . TYR A 1 198 ? 20.038 -10.597 -18.948 1.00 93.31 198 TYR A CA 1
ATOM 1545 C C . TYR A 1 198 ? 19.790 -11.385 -20.235 1.00 93.31 198 TYR A C 1
ATOM 1547 O O . TYR A 1 198 ? 20.554 -11.245 -21.189 1.00 93.31 198 TYR A O 1
ATOM 1555 N N . MET A 1 199 ? 18.706 -12.159 -20.304 1.00 93.44 199 MET A N 1
ATOM 1556 C CA . MET A 1 199 ? 18.337 -12.898 -21.514 1.00 93.44 199 MET A CA 1
ATOM 1557 C C . MET A 1 199 ? 18.065 -11.955 -22.691 1.00 93.44 199 MET A C 1
ATOM 1559 O O . MET A 1 199 ? 18.547 -12.202 -23.796 1.00 93.44 199 MET A O 1
ATOM 1563 N N . ALA A 1 200 ? 17.361 -10.844 -22.461 1.00 91.94 200 ALA A N 1
ATOM 1564 C CA . ALA A 1 200 ? 17.105 -9.825 -23.475 1.00 91.94 200 ALA A CA 1
ATOM 1565 C C . ALA A 1 200 ? 18.396 -9.128 -23.941 1.00 91.94 200 ALA A C 1
ATOM 1567 O O . ALA A 1 200 ? 18.585 -8.918 -25.143 1.00 91.94 200 ALA A O 1
ATOM 1568 N N . ALA A 1 201 ? 19.312 -8.820 -23.017 1.00 91.50 201 ALA A N 1
ATOM 1569 C CA . ALA A 1 201 ? 20.614 -8.236 -23.334 1.00 91.50 201 ALA A CA 1
ATOM 1570 C C . ALA A 1 201 ? 21.485 -9.197 -24.160 1.00 91.50 201 ALA A C 1
ATOM 1572 O O . ALA A 1 201 ? 22.044 -8.805 -25.184 1.00 91.50 201 ALA A O 1
ATOM 1573 N N . VAL A 1 202 ? 21.549 -10.476 -23.779 1.00 93.75 202 VAL A N 1
ATOM 1574 C CA . VAL A 1 202 ? 22.285 -11.505 -24.530 1.00 93.75 202 VAL A CA 1
ATOM 1575 C C . VAL A 1 202 ? 21.671 -11.712 -25.915 1.00 93.75 202 VAL A C 1
ATOM 1577 O O . VAL A 1 202 ? 22.395 -11.699 -26.909 1.00 93.75 202 VAL A O 1
ATOM 1580 N N . ALA A 1 203 ? 20.345 -11.836 -26.016 1.00 92.75 203 ALA A N 1
ATOM 1581 C CA . ALA A 1 203 ? 19.650 -11.971 -27.297 1.00 92.75 203 ALA A CA 1
ATOM 1582 C C . ALA A 1 203 ? 19.911 -10.770 -28.218 1.00 92.75 203 ALA A C 1
ATOM 1584 O O . ALA A 1 203 ? 20.171 -10.940 -29.410 1.00 92.75 203 ALA A O 1
ATOM 1585 N N . THR A 1 204 ? 19.918 -9.564 -27.649 1.00 91.12 204 THR A N 1
ATOM 1586 C CA . THR A 1 204 ? 20.279 -8.321 -28.334 1.00 91.12 204 THR A CA 1
ATOM 1587 C C . THR A 1 204 ? 21.704 -8.366 -28.877 1.00 91.12 204 THR A C 1
ATOM 1589 O O . THR A 1 204 ? 21.920 -8.094 -30.058 1.00 91.12 204 THR A O 1
ATOM 1592 N N . VAL A 1 205 ? 22.679 -8.746 -28.048 1.00 92.94 205 VAL A N 1
ATOM 1593 C CA . VAL A 1 205 ? 24.086 -8.853 -28.459 1.00 92.94 205 VAL A CA 1
ATOM 1594 C C . VAL A 1 205 ? 24.249 -9.904 -29.559 1.00 92.94 205 VAL A C 1
ATOM 1596 O O . VAL A 1 205 ? 24.913 -9.636 -30.559 1.00 92.94 205 VAL A O 1
ATOM 1599 N N . ILE A 1 206 ? 23.590 -11.062 -29.443 1.00 92.88 206 ILE A N 1
ATOM 1600 C CA . ILE A 1 206 ? 23.599 -12.110 -30.476 1.00 92.88 206 ILE A CA 1
ATOM 1601 C C . ILE A 1 206 ? 22.993 -11.590 -31.784 1.00 92.88 206 ILE A C 1
ATOM 1603 O O . ILE A 1 206 ? 23.555 -11.818 -32.856 1.00 92.88 206 ILE A O 1
ATOM 1607 N N . TYR A 1 207 ? 21.864 -10.884 -31.720 1.00 93.06 207 TYR A N 1
ATOM 1608 C CA . TYR A 1 207 ? 21.212 -10.306 -32.893 1.00 93.06 207 TYR A CA 1
ATOM 1609 C C . TYR A 1 207 ? 22.104 -9.267 -33.587 1.00 93.06 207 TYR A C 1
ATOM 1611 O O . TYR A 1 207 ? 22.304 -9.339 -34.802 1.00 93.06 207 TYR A O 1
ATOM 1619 N N . LEU A 1 208 ? 22.697 -8.344 -32.825 1.00 90.81 208 LEU A N 1
ATOM 1620 C CA . LEU A 1 208 ? 23.622 -7.334 -33.345 1.00 90.81 208 LEU A CA 1
ATOM 1621 C C . LEU A 1 208 ? 24.910 -7.964 -33.900 1.00 90.81 208 LEU A C 1
ATOM 1623 O O . LEU A 1 208 ? 25.393 -7.531 -34.949 1.00 90.81 208 LEU A O 1
ATOM 1627 N N . GLY A 1 209 ? 25.423 -9.017 -33.258 1.00 89.38 209 GLY A N 1
ATOM 1628 C CA . GLY A 1 209 ? 26.578 -9.791 -33.714 1.00 89.38 209 GLY A CA 1
ATOM 1629 C C . GLY A 1 209 ? 26.311 -10.503 -35.041 1.00 89.38 209 GLY A C 1
ATOM 1630 O O . GLY A 1 209 ? 27.054 -10.309 -36.003 1.00 89.38 209 GLY A O 1
ATOM 1631 N N . LYS A 1 210 ? 25.195 -11.241 -35.147 1.00 88.00 210 LYS A N 1
ATOM 1632 C CA . LYS A 1 210 ? 24.761 -11.886 -36.401 1.00 88.00 210 LYS A CA 1
ATOM 1633 C C . LYS A 1 210 ? 24.562 -10.867 -37.520 1.00 88.00 210 LYS A C 1
ATOM 1635 O O . LYS A 1 210 ? 25.023 -11.086 -38.637 1.00 88.00 210 LYS A O 1
ATOM 1640 N N . LYS A 1 211 ? 23.916 -9.735 -37.222 1.00 83.31 211 LYS A N 1
ATOM 1641 C CA . LYS A 1 211 ? 23.693 -8.656 -38.193 1.00 83.31 211 LYS A CA 1
ATOM 1642 C C . LYS A 1 211 ? 25.011 -8.061 -38.692 1.00 83.31 211 LYS A C 1
ATOM 1644 O O . LYS A 1 211 ? 25.141 -7.852 -39.892 1.00 83.31 211 LYS A O 1
ATOM 1649 N N . SER A 1 212 ? 25.983 -7.858 -37.800 1.00 79.00 212 SER A N 1
ATOM 1650 C CA . SER A 1 212 ? 27.320 -7.345 -38.139 1.00 79.00 212 SER A CA 1
ATOM 1651 C C . SER A 1 212 ? 28.126 -8.331 -38.995 1.00 79.00 212 SER A C 1
ATOM 1653 O O . SER A 1 212 ? 28.764 -7.924 -39.965 1.00 79.00 212 SER A O 1
ATOM 1655 N N . MET A 1 213 ? 28.043 -9.634 -38.701 1.00 74.69 213 MET A N 1
ATOM 1656 C CA . MET A 1 213 ? 28.709 -10.682 -39.488 1.00 74.69 213 MET A CA 1
ATOM 1657 C C . MET A 1 213 ? 28.093 -10.863 -40.882 1.00 74.69 213 MET A C 1
ATOM 1659 O O . MET A 1 213 ? 28.823 -10.977 -41.864 1.00 74.69 213 MET A O 1
ATOM 1663 N N . LEU A 1 214 ? 26.762 -10.813 -41.004 1.00 68.81 214 LEU A N 1
ATOM 1664 C CA . LEU A 1 214 ? 26.075 -10.869 -42.302 1.00 68.81 214 LEU A CA 1
ATOM 1665 C C . LEU A 1 214 ? 26.418 -9.663 -43.189 1.00 68.81 214 LEU A C 1
ATOM 1667 O O . LEU A 1 214 ? 26.585 -9.820 -44.395 1.00 68.81 214 LEU A O 1
ATOM 1671 N N . THR A 1 215 ? 26.590 -8.473 -42.604 1.00 57.78 215 THR A N 1
ATOM 1672 C CA . THR A 1 215 ? 27.067 -7.290 -43.341 1.00 57.78 215 THR A CA 1
ATOM 1673 C C . THR A 1 215 ? 28.552 -7.332 -43.694 1.00 57.78 215 THR A C 1
ATOM 1675 O O . THR A 1 215 ? 28.954 -6.610 -44.595 1.00 57.78 215 THR A O 1
ATOM 1678 N N . SER A 1 216 ? 29.360 -8.158 -43.021 1.00 54.34 216 SER A N 1
ATOM 1679 C CA . SER A 1 216 ? 30.781 -8.335 -43.354 1.00 54.34 216 SER A CA 1
ATOM 1680 C C . SER A 1 216 ? 31.000 -9.319 -44.510 1.00 54.34 216 SER A C 1
ATOM 1682 O O . SER A 1 216 ? 32.027 -9.237 -45.176 1.00 54.34 216 SER A O 1
ATOM 1684 N N . ASN A 1 217 ? 30.047 -10.230 -44.752 1.00 52.44 217 ASN A N 1
ATOM 1685 C CA . ASN A 1 217 ? 30.076 -11.190 -45.866 1.00 52.44 217 ASN A CA 1
ATOM 1686 C C . ASN A 1 217 ? 29.315 -10.707 -47.113 1.00 52.44 217 ASN A C 1
ATOM 1688 O O . ASN A 1 217 ? 29.507 -11.256 -48.196 1.00 52.44 217 ASN A O 1
ATOM 1692 N N . ALA A 1 218 ? 28.462 -9.688 -46.987 1.00 51.59 218 ALA A N 1
ATOM 1693 C CA . ALA A 1 218 ? 27.917 -8.973 -48.131 1.00 51.59 218 ALA A CA 1
ATOM 1694 C C . ALA A 1 218 ? 28.952 -7.932 -48.575 1.00 51.59 218 ALA A C 1
ATOM 1696 O O . ALA A 1 218 ? 29.194 -6.954 -47.870 1.00 51.59 218 ALA A O 1
ATOM 1697 N N . GLY A 1 219 ? 29.599 -8.184 -49.715 1.00 45.47 219 GLY A N 1
ATOM 1698 C CA . GLY A 1 219 ? 30.586 -7.290 -50.309 1.00 45.47 219 GLY A CA 1
ATOM 1699 C C . GLY A 1 219 ? 30.119 -5.834 -50.335 1.00 45.47 219 GLY A C 1
ATOM 1700 O O . GLY A 1 219 ? 28.933 -5.534 -50.470 1.00 45.47 219 GLY A O 1
ATOM 1701 N N . CYS A 1 220 ? 31.089 -4.942 -50.165 1.00 45.91 220 CYS A N 1
ATOM 1702 C CA . CYS A 1 220 ? 30.946 -3.497 -50.127 1.00 45.91 220 CYS A CA 1
ATOM 1703 C C . CYS A 1 220 ? 30.243 -2.959 -51.391 1.00 45.91 220 CYS A C 1
ATOM 1705 O O . CYS A 1 220 ? 30.901 -2.558 -52.344 1.00 45.91 220 CYS A O 1
ATOM 1707 N N . GLU A 1 221 ? 28.910 -2.913 -51.403 1.00 43.19 221 GLU A N 1
ATOM 1708 C CA . GLU A 1 221 ? 28.153 -2.040 -52.299 1.00 43.19 221 GLU A CA 1
ATOM 1709 C C . GLU A 1 221 ? 27.577 -0.874 -51.500 1.00 43.19 221 GLU A C 1
ATOM 1711 O O . GLU A 1 221 ? 26.570 -0.948 -50.791 1.00 43.19 221 GLU A O 1
ATOM 1716 N N . TRP A 1 222 ? 28.287 0.242 -51.619 1.00 48.31 222 TRP A N 1
ATOM 1717 C CA . TRP A 1 222 ? 27.930 1.543 -51.087 1.00 48.31 222 TRP A CA 1
ATOM 1718 C C . TRP A 1 222 ? 26.744 2.114 -51.881 1.00 48.31 222 TRP A C 1
ATOM 1720 O O . TRP A 1 222 ? 26.907 2.949 -52.766 1.00 48.31 222 TRP A O 1
ATOM 1730 N N . ARG A 1 223 ? 25.523 1.656 -51.588 1.00 42.22 223 ARG A N 1
ATOM 1731 C CA . ARG A 1 223 ? 24.293 2.306 -52.063 1.00 42.22 223 ARG A CA 1
ATOM 1732 C C . ARG A 1 223 ? 23.259 2.436 -50.947 1.00 42.22 223 ARG A C 1
ATOM 1734 O O . ARG A 1 223 ? 22.642 1.468 -50.517 1.00 42.22 223 ARG A O 1
ATOM 1741 N N . GLY A 1 224 ? 23.041 3.684 -50.523 1.00 42.97 224 GLY A N 1
ATOM 1742 C CA . GLY A 1 224 ? 21.816 4.127 -49.854 1.00 42.97 224 GLY A CA 1
ATOM 1743 C C . GLY A 1 224 ? 21.992 4.607 -48.412 1.00 42.97 224 GLY A C 1
ATOM 1744 O O . GLY A 1 224 ? 21.796 3.848 -47.461 1.00 42.97 224 GLY A O 1
ATOM 1745 N N . SER A 1 225 ? 22.239 5.909 -48.244 1.00 54.91 225 SER A N 1
ATOM 1746 C CA . SER A 1 225 ? 22.323 6.638 -46.964 1.00 54.91 225 SER A CA 1
ATOM 1747 C C . SER A 1 225 ? 21.089 6.493 -46.050 1.00 54.91 225 SER A C 1
ATOM 1749 O O . SER A 1 225 ? 21.168 6.769 -44.856 1.00 54.91 225 SER A O 1
ATOM 1751 N N . VAL A 1 226 ? 19.967 5.974 -46.559 1.00 52.53 226 VAL A N 1
ATOM 1752 C CA . VAL A 1 226 ? 18.739 5.701 -45.789 1.00 52.53 226 VAL A CA 1
ATOM 1753 C C . VAL A 1 226 ? 18.870 4.440 -44.920 1.00 52.53 226 VAL A C 1
ATOM 1755 O O . VAL A 1 226 ? 18.457 4.427 -43.760 1.00 52.53 226 VAL A O 1
ATOM 1758 N N . GLY A 1 227 ? 19.533 3.390 -45.420 1.00 49.12 227 GLY A N 1
ATOM 1759 C CA . GLY A 1 227 ? 19.720 2.142 -44.671 1.00 49.12 227 GLY A CA 1
ATOM 1760 C C . GLY A 1 227 ? 20.723 2.273 -43.521 1.00 49.12 227 GLY A C 1
ATOM 1761 O O . GLY A 1 227 ? 20.643 1.546 -42.533 1.00 49.12 227 GLY A O 1
ATOM 1762 N N . ALA A 1 228 ? 21.684 3.197 -43.622 1.00 52.50 228 ALA A N 1
ATOM 1763 C CA . ALA A 1 228 ? 22.625 3.512 -42.543 1.00 52.50 228 ALA A CA 1
ATOM 1764 C C . ALA A 1 228 ? 21.958 4.308 -41.402 1.00 52.50 228 ALA A C 1
ATOM 1766 O O . ALA A 1 228 ? 22.240 4.056 -40.229 1.00 52.50 228 ALA A O 1
ATOM 1767 N N . LEU A 1 229 ? 21.019 5.202 -41.733 1.00 49.03 229 LEU A N 1
ATOM 1768 C CA . LEU A 1 229 ? 20.263 5.997 -40.762 1.00 49.03 229 LEU A CA 1
ATOM 1769 C C . LEU A 1 229 ? 19.275 5.128 -39.958 1.00 49.03 229 LEU A C 1
ATOM 1771 O O . LEU A 1 229 ? 19.254 5.192 -38.729 1.00 49.03 229 LEU A O 1
ATOM 1775 N N . LEU A 1 230 ? 18.560 4.215 -40.628 1.00 50.75 230 LEU A N 1
ATOM 1776 C CA . LEU A 1 230 ? 17.687 3.219 -39.981 1.00 50.75 230 LEU A CA 1
ATOM 1777 C C . LEU A 1 230 ? 18.478 2.194 -39.136 1.00 50.75 230 LEU A C 1
ATOM 1779 O O . LEU A 1 230 ? 17.999 1.714 -38.103 1.00 50.75 230 LEU A O 1
ATOM 1783 N N . ARG A 1 231 ? 19.726 1.885 -39.524 1.00 52.81 231 ARG A N 1
ATOM 1784 C CA . ARG A 1 231 ? 20.659 1.050 -38.738 1.00 52.81 231 ARG A CA 1
ATOM 1785 C C . ARG A 1 231 ? 21.138 1.729 -37.455 1.00 52.81 231 ARG A C 1
ATOM 1787 O O . ARG A 1 231 ? 21.264 1.048 -36.442 1.00 52.81 231 ARG A O 1
ATOM 1794 N N . ARG A 1 232 ? 21.361 3.047 -37.471 1.00 52.59 232 ARG A N 1
ATOM 1795 C CA . ARG A 1 232 ? 21.695 3.812 -36.259 1.00 52.59 232 ARG A CA 1
ATOM 1796 C C . ARG A 1 232 ? 20.500 3.941 -35.314 1.00 52.59 232 ARG A C 1
ATOM 1798 O O . ARG A 1 232 ? 20.676 3.765 -34.115 1.00 52.59 232 ARG A O 1
ATOM 1805 N N . GLN A 1 233 ? 19.289 4.155 -35.831 1.00 49.16 233 GLN A N 1
ATOM 1806 C CA . GLN A 1 233 ? 18.094 4.271 -34.985 1.00 49.16 233 GLN A CA 1
ATOM 1807 C C . GLN A 1 233 ? 17.729 2.959 -34.279 1.00 49.16 233 GLN A C 1
ATOM 1809 O O . GLN A 1 233 ? 17.435 2.973 -33.090 1.00 49.16 233 GLN A O 1
ATOM 1814 N N . SER A 1 234 ? 17.824 1.814 -34.960 1.00 50.78 234 SER A N 1
ATOM 1815 C CA . SER A 1 234 ? 17.534 0.509 -34.339 1.00 50.78 234 SER A CA 1
ATOM 1816 C C . SER A 1 234 ? 18.544 0.118 -33.251 1.00 50.78 234 SER A C 1
ATOM 1818 O O . SER A 1 234 ? 18.146 -0.435 -32.231 1.00 50.78 234 SER A O 1
ATOM 1820 N N . ALA A 1 235 ? 19.830 0.449 -33.411 1.00 48.84 235 ALA A N 1
ATOM 1821 C CA . ALA A 1 235 ? 20.836 0.232 -32.368 1.00 48.84 235 ALA A CA 1
ATOM 1822 C C . ALA A 1 235 ? 20.630 1.152 -31.150 1.00 48.84 235 ALA A C 1
ATOM 1824 O O . ALA A 1 235 ? 20.791 0.697 -30.023 1.00 48.84 235 ALA A O 1
ATOM 1825 N N . VAL A 1 236 ? 20.223 2.411 -31.362 1.00 52.44 236 VAL A N 1
ATOM 1826 C CA . VAL A 1 236 ? 19.918 3.364 -30.279 1.00 52.44 236 VAL A CA 1
ATOM 1827 C C . VAL A 1 236 ? 18.652 2.963 -29.521 1.00 52.44 236 VAL A C 1
ATOM 1829 O O . VAL A 1 236 ? 18.675 2.956 -28.299 1.00 52.44 236 VAL A O 1
ATOM 1832 N N . VAL A 1 237 ? 17.582 2.545 -30.205 1.00 53.84 237 VAL A N 1
ATOM 1833 C CA . VAL A 1 237 ? 16.342 2.073 -29.554 1.00 53.84 237 VAL A CA 1
ATOM 1834 C C . VAL A 1 237 ? 16.600 0.834 -28.694 1.00 53.84 237 VAL A C 1
ATOM 1836 O O . VAL A 1 237 ? 16.073 0.724 -27.592 1.00 53.84 237 VAL A O 1
ATOM 1839 N N . VAL A 1 238 ? 17.461 -0.071 -29.157 1.00 54.41 238 VAL A N 1
ATOM 1840 C CA . VAL A 1 238 ? 17.821 -1.291 -28.427 1.00 54.41 238 VAL A CA 1
ATOM 1841 C C . VAL A 1 238 ? 18.775 -1.007 -27.256 1.00 54.41 238 VAL A C 1
ATOM 1843 O O . VAL A 1 238 ? 18.611 -1.595 -26.189 1.00 54.41 238 VAL A O 1
ATOM 1846 N N . LEU A 1 239 ? 19.712 -0.059 -27.398 1.00 47.44 239 LEU A N 1
ATOM 1847 C CA . LEU A 1 239 ? 20.523 0.419 -26.271 1.00 47.44 239 LEU A CA 1
ATOM 1848 C C . LEU A 1 239 ? 19.648 1.124 -25.222 1.00 47.44 239 LEU A C 1
ATOM 1850 O O . LEU A 1 239 ? 19.764 0.838 -24.037 1.00 47.44 239 LEU A O 1
ATOM 1854 N N . CYS A 1 240 ? 18.730 1.995 -25.648 1.00 49.16 240 CYS A N 1
ATOM 1855 C CA . CYS A 1 240 ? 17.813 2.712 -24.761 1.00 49.16 240 CYS A CA 1
ATOM 1856 C C . CYS A 1 240 ? 16.799 1.786 -24.072 1.00 49.16 240 CYS A C 1
ATOM 1858 O O . CYS A 1 240 ? 16.425 2.067 -22.940 1.00 49.16 240 CYS A O 1
ATOM 1860 N N . ALA A 1 241 ? 16.402 0.671 -24.697 1.00 46.41 241 ALA A N 1
ATOM 1861 C CA . ALA A 1 241 ? 15.545 -0.345 -24.078 1.00 46.41 241 ALA A CA 1
ATOM 1862 C C . ALA A 1 241 ? 16.291 -1.246 -23.071 1.00 46.41 241 ALA A C 1
ATOM 1864 O O . ALA A 1 241 ? 15.671 -1.775 -22.154 1.00 46.41 241 ALA A O 1
ATOM 1865 N N . ALA A 1 242 ? 17.616 -1.399 -23.200 1.00 43.50 242 ALA A N 1
ATOM 1866 C CA . ALA A 1 242 ? 18.459 -2.148 -22.257 1.00 43.50 242 ALA A CA 1
ATOM 1867 C C . ALA A 1 242 ? 19.004 -1.292 -21.089 1.00 43.50 242 ALA A C 1
ATOM 1869 O O . ALA A 1 242 ? 19.508 -1.821 -20.093 1.00 43.50 242 ALA A O 1
ATOM 1870 N N . LEU A 1 243 ? 18.916 0.035 -21.204 1.00 44.06 243 LEU A N 1
ATOM 1871 C CA . LEU A 1 243 ? 19.426 1.001 -20.232 1.00 44.06 243 LEU A CA 1
ATOM 1872 C C . LEU A 1 243 ? 18.482 1.450 -19.094 1.00 44.06 243 LEU A C 1
ATOM 1874 O O . LEU A 1 243 ? 19.017 2.084 -18.182 1.00 44.06 243 LEU A O 1
ATOM 1878 N N . PRO A 1 244 ? 17.171 1.122 -19.000 1.00 47.09 244 PRO A N 1
ATOM 1879 C CA . PRO A 1 244 ? 16.382 1.613 -17.867 1.00 47.09 244 PRO A CA 1
ATOM 1880 C C . PRO A 1 244 ? 16.728 0.960 -16.519 1.00 47.09 244 PRO A C 1
ATOM 1882 O O . PRO A 1 244 ? 16.244 1.419 -15.494 1.00 47.09 244 PRO A O 1
ATOM 1885 N N . HIS A 1 245 ? 17.552 -0.096 -16.475 1.00 43.69 245 HIS A N 1
ATOM 1886 C CA . HIS A 1 245 ? 17.870 -0.792 -15.213 1.00 43.69 245 HIS A CA 1
ATOM 1887 C C . HIS A 1 245 ? 19.363 -0.956 -14.903 1.00 43.69 245 HIS A C 1
ATOM 1889 O O . HIS A 1 245 ? 19.736 -1.063 -13.736 1.00 43.69 245 HIS A O 1
ATOM 1895 N N . SER A 1 246 ? 20.251 -0.951 -15.898 1.00 39.47 246 SER A N 1
ATOM 1896 C CA . SER A 1 246 ? 21.683 -1.200 -15.659 1.00 39.47 246 SER A CA 1
ATOM 1897 C C . SER A 1 246 ? 22.429 0.022 -15.111 1.00 39.47 246 SER A C 1
ATOM 1899 O O . SER A 1 246 ? 23.326 -0.136 -14.285 1.00 39.47 246 SER A O 1
ATOM 1901 N N . ALA A 1 247 ? 22.028 1.241 -15.490 1.00 34.38 247 ALA A N 1
ATOM 1902 C CA . ALA A 1 247 ? 22.648 2.466 -14.980 1.00 34.38 247 ALA A CA 1
ATOM 1903 C C . ALA A 1 247 ? 22.290 2.755 -13.507 1.00 34.38 247 ALA A C 1
ATOM 1905 O O . ALA A 1 247 ? 23.086 3.357 -12.792 1.00 34.38 247 ALA A O 1
ATOM 1906 N N . TRP A 1 248 ? 21.141 2.278 -13.020 1.00 38.31 248 TRP A N 1
ATOM 1907 C CA . TRP A 1 248 ? 20.710 2.495 -11.634 1.00 38.31 248 TRP A CA 1
ATOM 1908 C C . TRP A 1 248 ? 21.302 1.495 -10.634 1.00 38.31 248 TRP A C 1
ATOM 1910 O O . TRP A 1 248 ? 21.545 1.862 -9.489 1.00 38.31 248 TRP A O 1
ATOM 1920 N N . LEU A 1 249 ? 21.628 0.267 -11.051 1.00 38.12 249 LEU A N 1
ATOM 1921 C CA . LEU A 1 249 ? 22.256 -0.734 -10.174 1.00 38.12 249 LEU A CA 1
ATOM 1922 C C . LEU A 1 249 ? 23.679 -0.352 -9.727 1.00 38.12 249 LEU A C 1
ATOM 1924 O O . LEU A 1 249 ? 24.104 -0.750 -8.646 1.00 38.12 249 LEU A O 1
ATOM 1928 N N . VAL A 1 250 ? 24.408 0.440 -10.521 1.00 34.09 250 VAL A N 1
ATOM 1929 C CA . VAL A 1 250 ? 25.789 0.857 -10.202 1.00 34.09 250 VAL A CA 1
ATOM 1930 C C . VAL A 1 250 ? 25.832 2.097 -9.296 1.00 34.09 250 VAL A C 1
ATOM 1932 O O . VAL A 1 250 ? 26.761 2.236 -8.502 1.00 34.09 250 VAL A O 1
ATOM 1935 N N . PHE A 1 251 ? 24.821 2.971 -9.353 1.00 32.62 251 PHE A N 1
ATOM 1936 C CA . PHE A 1 251 ? 24.753 4.178 -8.515 1.00 32.62 251 PHE A CA 1
ATOM 1937 C C . PHE A 1 251 ? 23.837 4.032 -7.287 1.00 32.62 251 PHE A C 1
ATOM 1939 O O . PHE A 1 251 ? 24.123 4.628 -6.251 1.00 32.62 251 PHE A O 1
ATOM 1946 N N . GLY A 1 252 ? 22.798 3.193 -7.345 1.00 30.92 252 GLY A N 1
ATOM 1947 C CA . GLY A 1 252 ? 21.849 2.983 -6.244 1.00 30.92 252 GLY A CA 1
ATOM 1948 C C . GLY A 1 252 ? 22.433 2.249 -5.033 1.00 30.92 252 GLY A C 1
ATOM 1949 O O . GLY A 1 252 ? 22.001 2.483 -3.910 1.00 30.92 252 GLY A O 1
ATOM 1950 N N . VAL A 1 253 ? 23.472 1.426 -5.224 1.00 33.38 253 VAL A N 1
ATOM 1951 C CA . VAL A 1 253 ? 24.167 0.742 -4.113 1.00 33.38 253 VAL A CA 1
ATOM 1952 C C . VAL A 1 253 ? 25.048 1.706 -3.306 1.00 33.38 253 VAL A C 1
ATOM 1954 O O . VAL A 1 253 ? 25.363 1.429 -2.155 1.00 33.38 253 VAL A O 1
ATOM 1957 N N . ARG A 1 254 ? 25.415 2.871 -3.858 1.00 27.92 254 ARG A N 1
ATOM 1958 C CA . ARG A 1 254 ? 26.306 3.827 -3.179 1.00 27.92 254 ARG A CA 1
ATOM 1959 C C . ARG A 1 254 ? 25.577 4.906 -2.376 1.00 27.92 254 ARG A C 1
ATOM 1961 O O . ARG A 1 254 ? 26.212 5.590 -1.587 1.00 27.92 254 ARG A O 1
ATOM 1968 N N . ALA A 1 255 ? 24.260 5.036 -2.538 1.00 30.62 255 ALA A N 1
ATOM 1969 C CA . ALA A 1 255 ? 23.449 6.005 -1.795 1.00 30.62 255 ALA A CA 1
ATOM 1970 C C . ALA A 1 255 ? 23.011 5.508 -0.400 1.00 30.62 255 ALA A C 1
ATOM 1972 O O . ALA A 1 255 ? 22.367 6.250 0.334 1.00 30.62 255 ALA A O 1
ATOM 1973 N N . HIS A 1 256 ? 23.362 4.273 -0.020 1.00 38.78 256 HIS A N 1
ATOM 1974 C CA . HIS A 1 256 ? 22.992 3.691 1.274 1.00 38.78 256 HIS A CA 1
ATOM 1975 C C . HIS A 1 256 ? 23.897 4.148 2.443 1.00 38.78 256 HIS A C 1
ATOM 1977 O O . HIS A 1 256 ? 23.528 3.930 3.594 1.00 38.78 256 HIS A O 1
ATOM 1983 N N . ASP A 1 257 ? 25.033 4.818 2.186 1.00 34.97 257 ASP A N 1
ATOM 1984 C CA . ASP A 1 257 ? 26.037 5.091 3.237 1.00 34.97 257 ASP A CA 1
ATOM 1985 C C . ASP A 1 257 ? 26.243 6.561 3.646 1.00 34.97 257 ASP A C 1
ATOM 1987 O O . ASP A 1 257 ? 26.837 6.800 4.694 1.00 34.97 257 ASP A O 1
ATOM 1991 N N . ASP A 1 258 ? 25.698 7.558 2.942 1.00 31.11 258 ASP A N 1
ATOM 1992 C CA . ASP A 1 258 ? 25.922 8.970 3.309 1.00 31.11 258 ASP A CA 1
ATOM 1993 C C . ASP A 1 258 ? 24.670 9.636 3.896 1.00 31.11 258 ASP A C 1
ATOM 1995 O O . ASP A 1 258 ? 24.056 10.549 3.341 1.00 31.11 258 ASP A O 1
ATOM 1999 N N . GLY A 1 259 ? 24.307 9.190 5.099 1.00 37.00 259 GLY A N 1
ATOM 2000 C CA . GLY A 1 259 ? 23.336 9.858 5.958 1.00 37.00 259 GLY A CA 1
ATOM 2001 C C . GLY A 1 259 ? 23.902 11.130 6.592 1.00 37.00 259 GLY A C 1
ATOM 2002 O O . GLY A 1 259 ? 24.271 11.114 7.763 1.00 37.00 259 GLY A O 1
ATOM 2003 N N . ARG A 1 260 ? 23.936 12.250 5.859 1.00 32.84 260 ARG A N 1
ATOM 2004 C CA . ARG A 1 260 ? 24.061 13.607 6.433 1.00 32.84 260 ARG A CA 1
ATOM 2005 C C . ARG A 1 260 ? 23.361 14.641 5.550 1.00 32.84 260 ARG A C 1
ATOM 2007 O O . ARG A 1 260 ? 23.950 15.155 4.606 1.00 32.84 260 ARG A O 1
ATOM 2014 N N . LEU A 1 261 ? 22.133 15.015 5.912 1.00 32.44 261 LEU A N 1
ATOM 2015 C CA . LEU A 1 261 ? 21.485 16.217 5.381 1.00 32.44 261 LEU A CA 1
ATOM 2016 C C . LEU A 1 261 ? 21.530 17.345 6.414 1.00 32.44 261 LEU A C 1
ATOM 2018 O O . LEU A 1 261 ? 21.183 17.181 7.582 1.00 32.44 261 LEU A O 1
ATOM 2022 N N . SER A 1 262 ? 22.048 18.484 5.956 1.00 30.62 262 SER A N 1
ATOM 2023 C CA . SER A 1 262 ? 22.334 19.679 6.744 1.00 30.62 262 SER A CA 1
ATOM 2024 C C . SER A 1 262 ? 21.066 20.433 7.159 1.00 30.62 262 SER A C 1
ATOM 2026 O O . SER A 1 262 ? 20.113 20.555 6.393 1.00 30.62 262 SER A O 1
ATOM 2028 N N . SER A 1 263 ? 21.119 21.020 8.350 1.00 31.98 263 SER A N 1
ATOM 2029 C CA . SER A 1 263 ? 20.081 21.721 9.120 1.00 31.98 263 SER A CA 1
ATOM 2030 C C . SER A 1 263 ? 19.506 23.021 8.518 1.00 31.98 263 SER A C 1
ATOM 2032 O O . SER A 1 263 ? 19.010 23.868 9.256 1.00 31.98 263 SER A O 1
ATOM 2034 N N . ARG A 1 264 ? 19.557 23.230 7.195 1.00 29.83 264 ARG A N 1
ATOM 2035 C CA . ARG A 1 264 ? 19.181 24.514 6.560 1.00 29.83 264 ARG A CA 1
ATOM 2036 C C . ARG A 1 264 ? 17.943 24.501 5.657 1.00 29.83 264 ARG A C 1
ATOM 2038 O O . ARG A 1 264 ? 17.604 25.549 5.124 1.00 29.83 264 ARG A O 1
ATOM 2045 N N . GLN A 1 265 ? 17.229 23.382 5.528 1.00 29.23 265 GLN A N 1
ATOM 2046 C CA . GLN A 1 265 ? 15.968 23.327 4.762 1.00 29.23 265 GLN A CA 1
ATOM 2047 C C . GLN A 1 265 ? 14.689 23.390 5.622 1.00 29.23 265 GLN A C 1
ATOM 2049 O O . GLN A 1 265 ? 13.597 23.430 5.072 1.00 29.23 265 GLN A O 1
ATOM 2054 N N . GLN A 1 266 ? 14.795 23.466 6.955 1.00 32.81 266 GLN A N 1
ATOM 2055 C CA . GLN A 1 266 ? 13.630 23.433 7.857 1.00 32.81 266 GLN A CA 1
ATOM 2056 C C . GLN A 1 266 ? 12.919 24.785 8.081 1.00 32.81 266 GLN A C 1
ATOM 2058 O O . GLN A 1 266 ? 11.895 24.818 8.754 1.00 32.81 266 GLN A O 1
ATOM 2063 N N . THR A 1 267 ? 13.398 25.908 7.533 1.00 28.95 267 THR A N 1
ATOM 2064 C CA . THR A 1 267 ? 12.969 27.249 7.996 1.00 28.95 267 THR A CA 1
ATOM 2065 C C . THR A 1 267 ? 12.113 28.072 7.024 1.00 28.95 267 THR A C 1
ATOM 2067 O O . THR A 1 267 ? 12.148 29.298 7.085 1.00 28.95 267 THR A O 1
ATOM 2070 N N . ALA A 1 268 ? 11.318 27.449 6.146 1.00 26.62 268 ALA A N 1
ATOM 2071 C CA . ALA A 1 268 ? 10.462 28.201 5.210 1.00 26.62 268 ALA A CA 1
ATOM 2072 C C . ALA A 1 268 ? 9.039 27.644 4.983 1.00 26.62 268 ALA A C 1
ATOM 2074 O O . ALA A 1 268 ? 8.388 28.040 4.023 1.00 26.62 268 ALA A O 1
ATOM 2075 N N . ALA A 1 269 ? 8.525 26.778 5.864 1.00 27.41 269 ALA A N 1
ATOM 2076 C CA . ALA A 1 269 ? 7.160 26.228 5.773 1.00 27.41 269 ALA A CA 1
ATOM 2077 C C . ALA A 1 269 ? 6.235 26.693 6.919 1.00 27.41 269 ALA A C 1
ATOM 2079 O O . ALA A 1 269 ? 5.312 25.995 7.328 1.00 27.41 269 ALA A O 1
ATOM 2080 N N . HIS A 1 270 ? 6.470 27.890 7.462 1.00 35.06 270 HIS A N 1
ATOM 2081 C CA . HIS A 1 270 ? 5.539 28.530 8.391 1.00 35.06 270 HIS A CA 1
ATOM 2082 C C . HIS A 1 270 ? 4.564 29.409 7.604 1.00 35.06 270 HIS A C 1
ATOM 2084 O O . HIS A 1 270 ? 4.850 30.583 7.403 1.00 35.06 270 HIS A O 1
ATOM 2090 N N . GLN A 1 271 ? 3.431 28.842 7.169 1.00 27.97 271 GLN A N 1
ATOM 2091 C CA . GLN A 1 271 ? 2.097 29.468 7.219 1.00 27.97 271 GLN A CA 1
ATOM 2092 C C . GLN A 1 271 ? 1.058 28.622 6.460 1.00 27.97 271 GLN A C 1
ATOM 2094 O O . GLN A 1 271 ? 1.132 28.462 5.247 1.00 27.97 271 GLN A O 1
ATOM 2099 N N . THR A 1 272 ? 0.015 28.211 7.195 1.00 30.17 272 THR A N 1
ATOM 2100 C CA . THR A 1 272 ? -1.245 27.587 6.726 1.00 30.17 272 THR A CA 1
ATOM 2101 C C . THR A 1 272 ? -1.215 26.068 6.501 1.00 30.17 272 THR A C 1
ATOM 2103 O O . THR A 1 272 ? -1.510 25.583 5.418 1.00 30.17 272 THR A O 1
ATOM 2106 N N . LEU A 1 273 ? -0.925 25.301 7.559 1.00 30.19 273 LEU A N 1
ATOM 2107 C CA . LEU A 1 273 ? -1.130 23.847 7.581 1.00 30.19 273 LEU A CA 1
ATOM 2108 C C . LEU A 1 273 ? -2.553 23.551 8.078 1.00 30.19 273 LEU A C 1
ATOM 2110 O O . LEU A 1 273 ? -2.832 23.617 9.277 1.00 30.19 273 LEU A O 1
ATOM 2114 N N . GLN A 1 274 ? -3.471 23.272 7.152 1.00 27.91 274 GLN A N 1
ATOM 2115 C CA . GLN A 1 274 ? -4.681 22.521 7.483 1.00 27.91 274 GLN A CA 1
ATOM 2116 C C . GLN A 1 274 ? -4.267 21.063 7.703 1.00 27.91 274 GLN A C 1
ATOM 2118 O O . GLN A 1 274 ? -3.532 20.499 6.905 1.00 27.91 274 GLN A O 1
ATOM 2123 N N . SER A 1 275 ? -4.693 20.470 8.818 1.00 29.92 275 SER A N 1
ATOM 2124 C CA . SER A 1 275 ? -4.338 19.101 9.183 1.00 29.92 275 SER A CA 1
ATOM 2125 C C . SER A 1 275 ? -4.952 18.102 8.198 1.00 29.92 275 SER A C 1
ATOM 2127 O O . SER A 1 275 ? -6.137 17.770 8.335 1.00 29.92 275 SER A O 1
ATOM 2129 N N . GLN A 1 276 ? -4.176 17.575 7.254 1.00 35.38 276 GLN A N 1
ATOM 2130 C CA . GLN A 1 276 ? -4.539 16.297 6.659 1.00 35.38 276 GLN A CA 1
ATOM 2131 C C . GLN A 1 276 ? -4.445 15.207 7.738 1.00 35.38 276 GLN A C 1
ATOM 2133 O O . GLN A 1 276 ? -3.587 15.220 8.631 1.00 35.38 276 GLN A O 1
ATOM 2138 N N . ARG A 1 277 ? -5.440 14.319 7.730 1.00 40.78 277 ARG A N 1
ATOM 2139 C CA . ARG A 1 277 ? -5.474 13.112 8.553 1.00 40.78 277 ARG A CA 1
ATOM 2140 C C . ARG A 1 277 ? -4.989 11.991 7.657 1.00 40.78 277 ARG A C 1
ATOM 2142 O O . ARG A 1 277 ? -5.716 11.612 6.742 1.00 40.78 277 ARG A O 1
ATOM 2149 N N . SER A 1 278 ? -3.796 11.488 7.917 1.00 47.97 278 SER A N 1
ATOM 2150 C CA . SER A 1 278 ? -3.354 10.233 7.338 1.00 47.97 278 SER A CA 1
ATOM 2151 C C . SER A 1 278 ? -4.065 9.085 8.043 1.00 47.97 278 SER A C 1
ATOM 2153 O O . SER A 1 278 ? -4.510 9.190 9.197 1.00 47.97 278 SER A O 1
ATOM 2155 N N . VAL A 1 279 ? -4.299 8.006 7.304 1.00 58.09 279 VAL A N 1
ATOM 2156 C CA . VAL A 1 279 ? -5.161 6.941 7.788 1.00 58.09 279 VAL A CA 1
ATOM 2157 C C . VAL A 1 279 ? -4.598 5.586 7.383 1.00 58.09 279 VAL A C 1
ATOM 2159 O O . VAL A 1 279 ? -4.508 5.250 6.206 1.00 58.09 279 VAL A O 1
ATOM 2162 N N . SER A 1 280 ? -4.277 4.773 8.386 1.00 57.91 280 SER A N 1
ATOM 2163 C CA . SER A 1 280 ? -3.702 3.441 8.204 1.00 57.91 280 SER A CA 1
ATOM 2164 C C . SER A 1 280 ? -4.619 2.359 8.774 1.00 57.91 280 SER A C 1
ATOM 2166 O O . SER A 1 280 ? -5.096 2.451 9.907 1.00 57.91 280 SER A O 1
ATOM 2168 N N . ALA A 1 281 ? -4.838 1.287 8.016 1.00 58.78 281 ALA A N 1
ATOM 2169 C CA . ALA A 1 281 ? -5.413 0.050 8.533 1.00 58.78 281 ALA A CA 1
ATOM 2170 C C . ALA A 1 281 ? -4.279 -0.906 8.911 1.00 58.78 281 ALA A C 1
ATOM 2172 O O . ALA A 1 281 ? -3.464 -1.305 8.084 1.00 58.78 281 ALA A O 1
ATOM 2173 N N . VAL A 1 282 ? -4.223 -1.268 10.183 1.00 67.31 282 VAL A N 1
ATOM 2174 C CA . VAL A 1 282 ? -3.099 -1.960 10.799 1.00 67.31 282 VAL A CA 1
ATOM 2175 C C . VAL A 1 282 ? -3.571 -3.337 11.261 1.00 67.31 282 VAL A C 1
ATOM 2177 O O . VAL A 1 282 ? -4.535 -3.456 12.011 1.00 67.31 282 VAL A O 1
ATOM 2180 N N . LEU A 1 283 ? -2.919 -4.399 10.799 1.00 63.09 283 LEU A N 1
ATOM 2181 C CA . LEU A 1 283 ? -3.398 -5.769 10.959 1.00 63.09 283 LEU A CA 1
ATOM 2182 C C . LEU A 1 283 ? -2.645 -6.501 12.069 1.00 63.09 283 LEU A C 1
ATOM 2184 O O . LEU A 1 283 ? -1.411 -6.502 12.100 1.00 63.09 283 LEU A O 1
ATOM 2188 N N . ARG A 1 284 ? -3.390 -7.153 12.965 1.00 58.09 284 ARG A N 1
ATOM 2189 C CA . ARG A 1 284 ? -2.862 -7.868 14.132 1.00 58.09 284 ARG A CA 1
ATOM 2190 C C . ARG A 1 284 ? -3.424 -9.295 14.202 1.00 58.09 284 ARG A C 1
ATOM 2192 O O . ARG A 1 284 ? -4.640 -9.452 14.202 1.00 58.09 284 ARG A O 1
ATOM 2199 N N . PRO A 1 285 ? -2.608 -10.341 14.392 1.00 51.28 285 PRO A N 1
ATOM 2200 C CA . PRO A 1 285 ? -3.119 -11.682 14.651 1.00 51.28 285 PRO A CA 1
ATOM 2201 C C . PRO A 1 285 ? -3.806 -11.781 16.025 1.00 51.28 285 PRO A C 1
ATOM 2203 O O . PRO A 1 285 ? -3.344 -11.208 17.018 1.00 51.28 285 PRO A O 1
ATOM 2206 N N . VAL A 1 286 ? -4.915 -12.523 16.092 1.00 51.25 286 VAL A N 1
ATOM 2207 C CA . VAL A 1 286 ? -5.582 -12.870 17.356 1.00 51.25 286 VAL A CA 1
ATOM 2208 C C . VAL A 1 286 ? -4.810 -14.027 18.010 1.00 51.25 286 VAL A C 1
ATOM 2210 O O . VAL A 1 286 ? -4.541 -15.015 17.330 1.00 51.25 286 VAL A O 1
ATOM 2213 N N . PRO A 1 287 ? -4.439 -13.944 19.303 1.00 42.81 287 PRO A N 1
ATOM 2214 C CA . PRO A 1 287 ? -3.823 -15.063 20.012 1.00 42.81 287 PRO A CA 1
ATOM 2215 C C . PRO A 1 287 ? -4.780 -16.260 20.102 1.00 42.81 287 PRO A C 1
ATOM 2217 O O . PRO A 1 28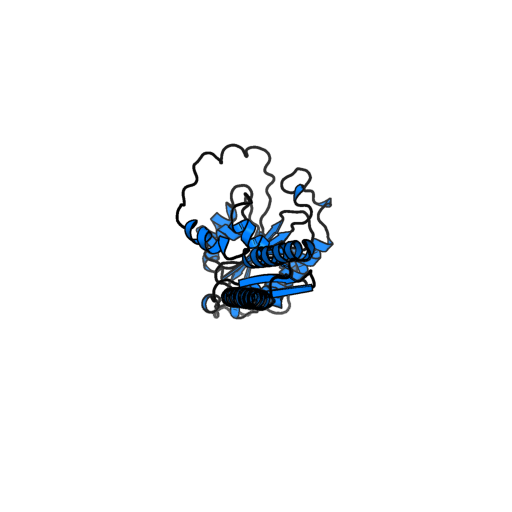7 ? -5.957 -16.093 20.422 1.00 42.81 287 PRO A O 1
ATOM 2220 N N . ASP A 1 288 ? -4.257 -17.470 19.911 1.00 49.38 288 ASP A N 1
ATOM 2221 C CA . ASP A 1 288 ? -5.008 -18.738 19.810 1.00 49.38 288 ASP A CA 1
ATOM 2222 C C . ASP A 1 288 ? -5.857 -19.100 21.062 1.00 49.38 288 ASP A C 1
ATOM 2224 O O . ASP A 1 288 ? -6.674 -20.016 21.056 1.00 49.38 288 ASP A O 1
ATOM 2228 N N . GLY A 1 289 ? -5.714 -18.355 22.166 1.00 42.47 289 GLY A N 1
ATOM 2229 C CA . GLY A 1 289 ? -6.321 -18.664 23.467 1.00 42.47 289 GLY A CA 1
ATOM 2230 C C . GLY A 1 289 ? -7.656 -17.983 23.800 1.00 42.47 289 GLY A C 1
ATOM 2231 O O . GLY A 1 289 ? -8.229 -18.278 24.848 1.00 42.47 289 GLY A O 1
ATOM 2232 N N . SER A 1 290 ? -8.181 -17.069 22.976 1.00 42.28 290 SER A N 1
ATOM 2233 C CA . SER A 1 290 ? -9.356 -16.250 23.336 1.00 42.28 290 SER A CA 1
ATOM 2234 C C . SER A 1 290 ? -10.640 -16.613 22.584 1.00 42.28 290 SER A C 1
ATOM 2236 O O . SER A 1 290 ? -11.388 -15.738 22.158 1.00 42.28 290 SER A O 1
ATOM 2238 N N . ARG A 1 291 ? -10.974 -17.907 22.490 1.00 44.53 291 ARG A N 1
ATOM 2239 C CA . ARG A 1 291 ? -12.357 -18.341 22.212 1.00 44.53 291 ARG A CA 1
ATOM 2240 C C . ARG A 1 291 ? -13.191 -18.296 23.498 1.00 44.53 291 ARG A C 1
ATOM 2242 O O . ARG A 1 291 ? -13.645 -19.324 23.992 1.00 44.53 291 ARG A O 1
ATOM 2249 N N . ARG A 1 292 ? -13.405 -17.109 24.073 1.00 38.12 292 ARG A N 1
ATOM 2250 C CA . ARG A 1 292 ? -14.495 -16.925 25.046 1.00 38.12 292 ARG A CA 1
ATOM 2251 C C . ARG A 1 292 ? -15.740 -16.531 24.271 1.00 38.12 292 ARG A C 1
ATOM 2253 O O . ARG A 1 292 ? -15.882 -15.390 23.850 1.00 38.12 292 ARG A O 1
ATOM 2260 N N . ALA A 1 293 ? -16.620 -17.509 24.074 1.00 38.25 293 ALA A N 1
ATOM 2261 C CA . ALA A 1 293 ? -17.984 -17.279 23.633 1.00 38.25 293 ALA A CA 1
ATOM 2262 C C . ALA A 1 293 ? -18.611 -16.174 24.497 1.00 38.25 293 ALA A C 1
ATOM 2264 O O . ALA A 1 293 ? -18.667 -16.300 25.724 1.00 38.25 293 ALA A O 1
ATOM 2265 N N . LEU A 1 294 ? -19.067 -15.100 23.855 1.00 38.19 294 LEU A N 1
ATOM 2266 C CA . LEU A 1 294 ? -19.984 -14.137 24.449 1.00 38.19 294 LEU A CA 1
ATOM 2267 C C . LEU A 1 294 ? -21.255 -14.906 24.833 1.00 38.19 294 LEU A C 1
ATOM 2269 O O . LEU A 1 294 ? -22.118 -15.156 23.996 1.00 38.19 294 LEU A O 1
ATOM 2273 N N . ARG A 1 295 ? -21.349 -15.350 26.092 1.00 35.16 295 ARG A N 1
ATOM 2274 C CA . ARG A 1 295 ? -22.633 -15.760 26.661 1.00 35.16 295 ARG A CA 1
ATOM 2275 C C . ARG A 1 295 ? -23.448 -14.484 26.884 1.00 35.16 295 ARG A C 1
ATOM 2277 O O . ARG A 1 295 ? -22.911 -13.548 27.477 1.00 35.16 295 ARG A O 1
ATOM 2284 N N . PRO A 1 296 ? -24.714 -14.421 26.448 1.00 35.94 296 PRO A N 1
ATOM 2285 C CA . PRO A 1 296 ? -25.566 -13.289 26.770 1.00 35.94 296 PRO A CA 1
ATOM 2286 C C . PRO A 1 296 ? -25.759 -13.236 28.290 1.00 35.94 296 PRO A C 1
ATOM 2288 O O . PRO A 1 296 ? -26.168 -14.216 28.915 1.00 35.94 296 PRO A O 1
ATOM 2291 N N . HIS A 1 297 ? -25.410 -12.099 28.890 1.00 36.44 297 HIS A N 1
ATOM 2292 C CA . HIS A 1 297 ? -25.691 -11.830 30.292 1.00 36.44 297 HIS A CA 1
ATOM 2293 C C . HIS A 1 297 ? -27.207 -11.738 30.487 1.00 36.44 297 HIS A C 1
ATOM 2295 O O . HIS A 1 297 ? -27.888 -10.928 29.863 1.00 36.44 297 HIS A O 1
ATOM 2301 N N . HIS A 1 298 ? -27.721 -12.601 31.357 1.00 35.81 298 HIS A N 1
ATOM 2302 C CA . HIS A 1 298 ? -29.098 -12.591 31.819 1.00 35.81 298 HIS A CA 1
ATOM 2303 C C . HIS A 1 298 ? -29.313 -11.325 32.664 1.00 35.81 298 HIS A C 1
ATOM 2305 O O . HIS A 1 298 ? -28.649 -11.141 33.685 1.00 35.81 298 HIS A O 1
ATOM 2311 N N . VAL A 1 299 ? -30.194 -10.432 32.215 1.00 39.44 299 VAL A N 1
ATOM 2312 C CA . VAL A 1 299 ? -30.627 -9.257 32.982 1.00 39.44 299 VAL A CA 1
ATOM 2313 C C . VAL A 1 299 ? -31.613 -9.738 34.055 1.00 39.44 299 VAL A C 1
ATOM 2315 O O . VAL A 1 299 ? -32.610 -10.36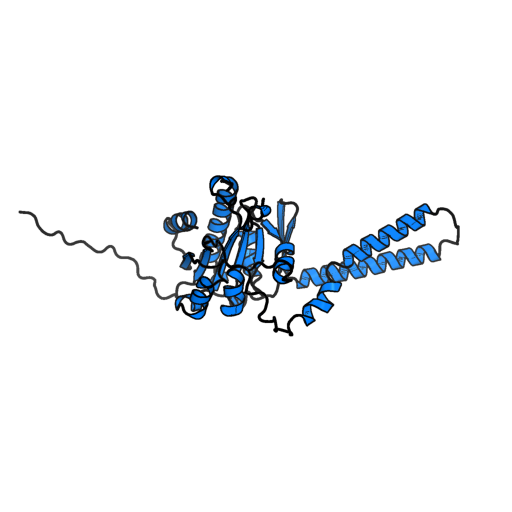4 33.690 1.00 39.44 299 VAL A O 1
ATOM 2318 N N . PRO A 1 300 ? -31.390 -9.485 35.358 1.00 36.31 300 PRO A N 1
ATOM 2319 C CA . PRO A 1 300 ? -32.395 -9.772 36.371 1.00 36.31 300 PRO A CA 1
ATOM 2320 C C . PRO A 1 300 ? -33.510 -8.728 36.267 1.00 36.31 300 PRO A C 1
ATOM 2322 O O . PRO A 1 300 ? -33.252 -7.527 36.343 1.00 36.31 300 PRO A O 1
ATOM 2325 N N . HIS A 1 301 ? -34.751 -9.184 36.105 1.00 37.06 301 HIS A N 1
ATOM 2326 C CA . HIS A 1 301 ? -35.930 -8.338 36.252 1.00 37.06 301 HIS A CA 1
ATOM 2327 C C . HIS A 1 301 ? -36.009 -7.815 37.694 1.00 37.06 301 HIS A C 1
ATOM 2329 O O . HIS A 1 301 ? -36.241 -8.577 38.631 1.00 37.06 301 HIS A O 1
ATOM 2335 N N . LEU A 1 302 ? -35.812 -6.506 37.857 1.00 40.62 302 LEU A N 1
ATOM 2336 C CA . LEU A 1 302 ? -36.242 -5.758 39.035 1.00 40.62 302 LEU A CA 1
ATOM 2337 C C . LEU A 1 302 ? -37.762 -5.558 38.960 1.00 40.62 302 LEU A C 1
ATOM 2339 O O . LEU A 1 302 ? -38.311 -5.317 37.885 1.00 40.62 302 LEU A O 1
ATOM 2343 N N . GLY A 1 303 ? -38.415 -5.741 40.107 1.00 34.03 303 GLY A N 1
ATOM 2344 C CA . GLY A 1 303 ? -39.858 -5.909 40.240 1.00 34.03 303 GLY A CA 1
ATOM 2345 C C . GLY A 1 303 ? -40.721 -4.693 39.904 1.00 34.03 303 GLY A C 1
ATOM 2346 O O . GLY A 1 303 ? -40.257 -3.558 39.809 1.00 34.03 303 GLY A O 1
ATOM 2347 N N . GLY A 1 304 ? -42.015 -4.977 39.774 1.00 40.66 304 GLY A N 1
ATOM 2348 C CA . GLY A 1 304 ? -43.093 -4.003 39.714 1.00 40.66 304 GLY A CA 1
ATOM 2349 C C . GLY A 1 304 ? -44.190 -4.386 40.708 1.00 40.66 304 GLY A C 1
ATOM 2350 O O . GLY A 1 304 ? -44.627 -5.533 40.699 1.00 40.66 304 GLY A O 1
ATOM 2351 N N . VAL A 1 305 ? -44.494 -3.404 41.565 1.00 39.03 305 VAL A N 1
ATOM 2352 C CA . VAL A 1 305 ? -45.739 -3.037 42.278 1.00 39.03 305 VAL A CA 1
ATOM 2353 C C . VAL A 1 305 ? -46.825 -4.098 42.446 1.00 39.03 305 VAL A C 1
ATOM 2355 O O . VAL A 1 305 ? -47.396 -4.535 41.425 1.00 39.03 305 VAL A O 1
#

pLDDT: mean 73.61, std 22.29, range [26.62, 96.44]

Foldseek 3Di:
DVVLVVVVVPDPDDFQWDKDKDWAWCVVVVLVGLLCCCPPNPCLLQFAEKEWEEELDQFDAWEFQDKAWQQLVLVVLLQVFQPQHAYAPVSNCCVVVCVDVDDGSCCSCRPRSVHIYTYIYHNPHSVCGPHPNPDPVSRDVVRVVSVSRSVSRSVSSLRNDPCSVCSVVRRPGDKHWHDDVSPHIDIDHVVVVVVVLVVLVVVVVVVVVVVVVVVVPPPDDPDDPPVVVVVVVVVVVSVVVSPPPPVCVVVVVVVPPDPDDDPPPPPDPPDDDDMDTIIMITIGRDPPPPPPPPDPDDDDDDDDD

Sequence (305 aa):
MLEVLHSLANLSTPLKHGIIFLFNGAEENILQASHGFITQHPWAQQVRAFVNLEAAGVGGKEVVFQTGPENPWLVQAYVRAAVHPFASVVGQEVFQSGVIPSDTDFRIYRDFGKIPGIDLAFIENGFIYHTKYDTPERIHTDSIQRAGDNILSVLKHLVMSDELADSSAYRHGNMVFFDLLGVTVVAYPARVGTIINYMAAVATVIYLGKKSMLTSNAGCEWRGSVGALLRRQSAVVVLCAALPHSAWLVFGVRAHDDGRLSSRQQTAAHQTLQSQRSVSAVLRPVPDGSRRALRPHHVPHLGGV

Radius of gyration: 25.69 Å; chains: 1; bounding box: 77×48×95 Å

Secondary structure (DSSP, 8-state):
-HHHHHHHHT-SSPPSEEEEEEE---STTTSHHHHHHHHH-TTGGG--EEEEEEESSSBSSPEEEEE-TT-HHHHHHHHHH-SS--BBHHHHHHHHTT-S----HHHHHHHTS---EEEEEE-BTGGGTTSTT--GGGS-HHHHHHHHHHHHHHHHHHHH-GGGTTGGGG----EEEEEETTTEEEEEEHHHHHHHHHHHHHHHHHHHHHHHHHHHHS------HHHHHHHHHHHHHHHHHHHHHHHHHHHHTTTTS-----TTSSSS--S-------EEEEEEEPPTT-----PPPPPP-----